Protein AF-A0A9P0EH59-F1 (afdb_monomer_lite)

Secondary structure (DSSP, 8-state):
---TTSTTSTTS----HHHHHHHHHHHHHHHHHHHHHH-SHHHHHHHHHHHHHHHHHHHHHHHHHHHHHHHHHHHHHHHHHHHHHHHHHHHHHHHHHHHHHHHHHHHHHHHHHHHHHHHHHHHHHHHHHHHHHHHHGGGS-------HHHHHHHHHHHHHHHHHHHHHHHHHHHHHHHHHHHHHHHHHHHHHHHHHHHHHHHHHHHHHHHHHHHHHHHHHHHHHHHHHHHHHHHHHHHHHHHHHHHHHHHHHHHHTTSS-SSS-SSSSS-SS-HHHHHHHHHHHHHHHHHHHHHHHHHHHHHHHT-

Organism: Nezara viridula (NCBI:txid85310)

InterPro domains:
  IPR021563 Rab interacting lysosomal protein, dimerization domain [PF11461] (273-302)
  IPR034743 RH1 domain [PF09744] (19-83)
  IPR051241 DZIP and RILPL [PTHR21502] (13-301)

Foldseek 3Di:
DPPPPPPPPPPPPPCDPVNVVVVVVVVVVVVVVVCVVPNCVVCPVVVVVVVVVNVVVVVVNVVVVVVVVVVVVVVVVVVVVVVVVVVVVVVVVVVVVVVVVVVVVVVVVVVVVVVVVVVVVVVVVVVVVVVVVVVVPVVDDDDDDPDPVVVVVVVVVVVVVVVVVVVVVVVVVVVVVVVVVVVVVVVVVVVVVVVVVVVVVVVVVVVVVVVVVVVVVVVVVVVVVVVVVVVVVVVVVVVVVVVVVVVVVVVVVVVVPPDDDDDPPPPPPPPDDPVRVVVVVVVVVVVVVVVVVVVVVVVVVVVVVD

Sequence (306 aa):
MPSDRYNIMDDYEGISLVDVYDIVTDFAKELRAIMEIYGAEPLNNIMSKVITILEHLEAQSVKIGKLNSQLQEKESIILKLEKDKVDKAADRQRFDKELEQIEEHWREESREMVAMMNRLQEENRKLVKSLADKQDSSVIQNSQPISSEVDVSALQRSRASIDKLRDELKLKDREINSKLAEIESLADQVDRLTNLNKELRRKQRLNQAQIRSFIDQKAQLQTQQYELNRLRQCLSIAEKQNKDIAEQTKLATTDCNSILDVTIEDSQKPKFTSDELKEILAERNELTARISELENELQKYKLMNQ

Structure (mmCIF, N/CA/C/O backbone):
data_AF-A0A9P0EH59-F1
#
_entry.id   AF-A0A9P0EH59-F1
#
loop_
_atom_site.group_PDB
_atom_site.id
_atom_site.type_symbol
_atom_site.label_atom_id
_atom_site.label_alt_id
_atom_site.label_comp_id
_atom_site.label_asym_id
_atom_site.label_entity_id
_atom_site.label_seq_id
_atom_site.pdbx_PDB_ins_code
_atom_site.Cartn_x
_atom_site.Cartn_y
_atom_site.Cartn_z
_atom_site.occupancy
_atom_site.B_iso_or_equiv
_atom_site.auth_seq_id
_atom_site.auth_comp_id
_atom_site.auth_asym_id
_atom_site.auth_atom_id
_atom_site.pdbx_PDB_model_num
ATOM 1 N N . MET A 1 1 ? -9.746 31.943 -15.714 1.00 44.34 1 MET A N 1
ATOM 2 C CA . MET A 1 1 ? -9.137 32.529 -16.928 1.00 44.34 1 MET A CA 1
ATOM 3 C C . MET A 1 1 ? -7.729 32.982 -16.573 1.00 44.34 1 MET A C 1
ATOM 5 O O . MET A 1 1 ? -7.632 33.723 -15.601 1.00 44.34 1 MET A O 1
ATOM 9 N N . PRO A 1 2 ? -6.658 32.533 -17.254 1.00 47.06 2 PRO A N 1
ATOM 10 C CA . PRO A 1 2 ? -6.617 31.944 -18.594 1.00 47.06 2 PRO A CA 1
ATOM 11 C C . PRO A 1 2 ? -6.115 30.484 -18.574 1.00 47.06 2 PRO A C 1
ATOM 13 O O . PRO A 1 2 ? -4.940 30.240 -18.315 1.00 47.06 2 PRO A O 1
ATOM 16 N N . SER A 1 3 ? -6.996 29.526 -18.870 1.00 44.34 3 SER A N 1
ATOM 17 C CA . SER A 1 3 ? -6.632 28.102 -19.007 1.00 44.34 3 SER A CA 1
ATOM 18 C C . SER A 1 3 ? -6.419 27.677 -20.467 1.00 44.34 3 SER A C 1
ATOM 20 O O . SER A 1 3 ? -5.985 26.563 -20.720 1.00 44.34 3 SER A O 1
ATOM 22 N N . ASP A 1 4 ? -6.625 28.579 -21.429 1.00 44.69 4 ASP A N 1
ATOM 23 C CA . ASP A 1 4 ? -6.656 28.234 -22.859 1.00 44.69 4 ASP A CA 1
ATOM 24 C C . ASP A 1 4 ? -5.295 28.299 -23.567 1.00 44.69 4 ASP A C 1
ATOM 26 O O . ASP A 1 4 ? -5.226 28.256 -24.791 1.00 44.69 4 ASP A O 1
ATOM 30 N N . ARG A 1 5 ? -4.183 28.406 -22.827 1.00 45.47 5 ARG A N 1
ATOM 31 C CA . ARG A 1 5 ? -2.839 28.444 -23.438 1.00 45.47 5 ARG A CA 1
ATOM 32 C C . ARG A 1 5 ? -2.136 27.092 -23.559 1.00 45.47 5 ARG A C 1
ATOM 34 O O . ARG A 1 5 ? -1.048 27.058 -24.121 1.00 45.47 5 ARG A O 1
ATOM 41 N N . TYR A 1 6 ? -2.747 26.007 -23.085 1.00 46.78 6 TYR A N 1
ATOM 42 C CA . TYR A 1 6 ? -2.170 24.659 -23.171 1.00 46.78 6 TYR A CA 1
ATOM 43 C C . TYR A 1 6 ? -2.783 23.770 -24.263 1.00 46.78 6 TYR A C 1
ATOM 45 O O . TYR A 1 6 ? -2.242 22.707 -24.525 1.00 46.78 6 TYR A O 1
ATOM 53 N N . ASN A 1 7 ? -3.830 24.223 -24.963 1.00 41.78 7 ASN A N 1
ATOM 54 C CA . ASN A 1 7 ? -4.570 23.396 -25.929 1.00 41.78 7 ASN A CA 1
ATOM 55 C C . ASN A 1 7 ? -4.162 23.579 -27.405 1.00 41.78 7 ASN A C 1
ATOM 57 O O . ASN A 1 7 ? -4.857 23.101 -28.289 1.00 41.78 7 ASN A O 1
ATOM 61 N N . ILE A 1 8 ? -3.065 24.286 -27.701 1.00 45.69 8 ILE A N 1
ATOM 62 C CA . ILE A 1 8 ? -2.611 24.510 -29.095 1.00 45.69 8 ILE A CA 1
ATOM 63 C C . ILE A 1 8 ? -1.571 23.457 -29.538 1.00 45.69 8 ILE A C 1
ATOM 65 O O . ILE A 1 8 ? -1.152 23.443 -30.690 1.00 45.69 8 ILE A O 1
ATOM 69 N N . MET A 1 9 ? -1.145 22.559 -28.644 1.00 46.56 9 MET A N 1
ATOM 70 C CA . MET A 1 9 ? -0.113 21.555 -28.946 1.00 46.56 9 MET A CA 1
ATOM 71 C C . MET A 1 9 ? -0.663 20.135 -29.168 1.00 46.56 9 MET A C 1
ATOM 73 O O . MET A 1 9 ? 0.111 19.279 -29.581 1.00 46.56 9 MET A O 1
ATOM 77 N N . ASP A 1 10 ? -1.960 19.892 -28.945 1.00 45.03 10 ASP A N 1
ATOM 78 C CA . ASP A 1 10 ? -2.566 18.550 -29.067 1.00 45.03 10 ASP A CA 1
ATOM 79 C C . ASP A 1 10 ? -2.929 18.153 -30.512 1.00 45.03 10 ASP A C 1
ATOM 81 O O . ASP A 1 10 ? -3.133 16.974 -30.782 1.00 45.03 10 ASP A O 1
ATOM 85 N N . ASP A 1 11 ? -2.947 19.102 -31.455 1.00 43.41 11 ASP A N 1
ATOM 86 C CA . ASP A 1 11 ? -3.326 18.842 -32.857 1.00 43.41 11 ASP A CA 1
ATOM 87 C C . ASP A 1 11 ? -2.131 18.598 -33.797 1.00 43.41 11 ASP A C 1
ATOM 89 O O . ASP A 1 11 ? -2.314 18.385 -34.997 1.00 43.41 11 ASP A O 1
ATOM 93 N N . TYR A 1 12 ? -0.896 18.602 -33.286 1.00 52.53 12 TYR A N 1
ATOM 94 C CA . TYR A 1 12 ? 0.230 18.057 -34.043 1.00 52.53 12 TYR A CA 1
ATOM 95 C C . TYR A 1 12 ? 0.355 16.579 -33.701 1.00 52.53 12 TYR A C 1
ATOM 97 O O . TYR A 1 12 ? 1.028 16.211 -32.739 1.00 52.53 12 TYR A O 1
ATOM 105 N N . GLU A 1 13 ? -0.283 15.733 -34.512 1.00 55.31 13 GLU A N 1
ATOM 106 C CA . GLU A 1 13 ? 0.107 14.331 -34.661 1.00 55.31 13 GLU A CA 1
ATOM 107 C C . GLU A 1 13 ? 1.633 14.323 -34.814 1.00 55.31 13 GLU A C 1
ATOM 109 O O . GLU A 1 13 ? 2.179 14.858 -35.782 1.00 55.31 13 GLU A O 1
ATOM 114 N N . GLY A 1 14 ? 2.330 13.900 -33.757 1.00 60.28 14 GLY A N 1
ATOM 115 C CA . GLY A 1 14 ? 3.761 14.130 -33.625 1.00 60.28 14 GLY A CA 1
ATOM 116 C C . GLY A 1 14 ? 4.489 13.426 -34.756 1.00 60.28 14 GLY A C 1
ATOM 117 O O . GLY A 1 14 ? 4.623 12.208 -34.711 1.00 60.28 14 GLY A O 1
ATOM 118 N N . ILE A 1 15 ? 4.943 14.192 -35.752 1.00 67.19 15 ILE A N 1
ATOM 119 C CA . ILE A 1 15 ? 5.696 13.673 -36.892 1.00 67.19 15 ILE A CA 1
ATOM 120 C C . ILE A 1 15 ? 6.902 12.926 -36.323 1.00 67.19 15 ILE A C 1
ATOM 122 O O . ILE A 1 15 ? 7.784 13.521 -35.690 1.00 67.19 15 ILE A O 1
ATOM 126 N N . SER A 1 16 ? 6.912 11.609 -36.499 1.00 71.19 16 SER A N 1
ATOM 127 C CA . SER A 1 16 ? 7.993 10.760 -36.030 1.00 71.19 16 SER A CA 1
ATOM 128 C C . SER A 1 16 ? 9.248 11.053 -36.841 1.00 71.19 16 SER A C 1
ATOM 130 O O . SER A 1 16 ? 9.189 11.434 -38.009 1.00 71.19 16 SER A O 1
ATOM 132 N N . LEU A 1 17 ? 10.416 10.810 -36.245 1.00 73.56 17 LEU A N 1
ATOM 133 C CA . LEU A 1 17 ? 11.689 10.855 -36.967 1.00 73.56 17 LEU A CA 1
ATOM 134 C C . LEU A 1 17 ? 11.643 9.964 -38.228 1.00 73.56 17 LEU A C 1
ATOM 136 O O . LEU A 1 17 ? 12.245 10.296 -39.242 1.00 73.56 17 LEU A O 1
ATOM 140 N N . VAL A 1 18 ? 10.880 8.866 -38.170 1.00 78.12 18 VAL A N 1
ATOM 141 C CA . VAL A 1 18 ? 10.628 7.957 -39.298 1.00 78.12 18 VAL A CA 1
ATOM 142 C C . VAL A 1 18 ? 9.857 8.656 -40.420 1.00 78.12 18 VAL A C 1
ATOM 144 O O . VAL A 1 18 ? 10.310 8.630 -41.559 1.00 78.12 18 VAL A O 1
ATOM 147 N N . ASP A 1 19 ? 8.777 9.367 -40.094 1.00 81.75 19 ASP A N 1
ATOM 148 C CA . ASP A 1 19 ? 7.958 10.085 -41.079 1.00 81.75 19 ASP A CA 1
ATOM 149 C C . ASP A 1 19 ? 8.763 11.204 -41.761 1.00 81.75 19 ASP A C 1
ATOM 151 O O . ASP A 1 19 ? 8.656 11.427 -42.967 1.00 81.75 19 ASP A O 1
ATOM 155 N N . VAL A 1 20 ? 9.638 11.879 -41.004 1.00 80.94 20 VAL A N 1
ATOM 156 C CA . VAL A 1 20 ? 10.584 12.861 -41.555 1.00 80.94 20 VAL A CA 1
ATOM 157 C C . VAL A 1 20 ? 11.554 12.196 -42.534 1.00 80.94 20 VAL A C 1
ATOM 159 O O . VAL A 1 20 ? 11.795 12.744 -43.609 1.00 80.94 20 VAL A O 1
ATOM 162 N N . TYR A 1 21 ? 12.109 11.026 -42.204 1.00 83.88 21 TYR A N 1
ATOM 163 C CA . TYR A 1 21 ? 13.027 10.321 -43.103 1.00 83.88 21 TYR A CA 1
ATOM 164 C C . TYR A 1 21 ? 12.344 9.800 -44.370 1.00 83.88 21 TYR A C 1
ATOM 166 O O . TYR A 1 21 ? 12.965 9.830 -45.435 1.00 83.88 21 TYR A O 1
ATOM 174 N N . ASP A 1 22 ? 11.082 9.387 -44.293 1.00 86.38 22 ASP A N 1
ATOM 175 C CA . ASP A 1 22 ? 10.311 8.958 -45.462 1.00 86.38 22 ASP A CA 1
ATOM 176 C C . ASP A 1 22 ? 10.064 10.138 -46.418 1.00 86.38 22 ASP A C 1
ATOM 178 O O . ASP A 1 22 ? 10.375 10.047 -47.610 1.00 86.38 22 ASP A O 1
ATOM 182 N N . ILE A 1 23 ? 9.656 11.298 -45.885 1.00 84.50 23 ILE A N 1
ATOM 183 C CA . ILE A 1 23 ? 9.493 12.539 -46.664 1.00 84.50 23 ILE A CA 1
ATOM 184 C C . ILE A 1 23 ? 10.822 12.970 -47.301 1.00 84.50 23 ILE A C 1
ATOM 186 O O . ILE A 1 23 ? 10.868 13.339 -48.476 1.00 84.50 23 ILE A O 1
ATOM 190 N N . VAL A 1 24 ? 11.928 12.903 -46.553 1.00 85.69 24 VAL A N 1
ATOM 191 C CA . VAL A 1 24 ? 13.269 13.241 -47.062 1.00 85.69 24 VAL A CA 1
ATOM 192 C C . VAL A 1 24 ? 13.718 12.271 -48.151 1.00 85.69 24 VAL A C 1
ATOM 194 O O . VAL A 1 24 ? 14.372 12.683 -49.109 1.00 85.69 24 VAL A O 1
ATOM 197 N N . THR A 1 25 ? 13.357 10.994 -48.038 1.00 87.12 25 THR A N 1
ATOM 198 C CA . THR A 1 25 ? 13.682 9.975 -49.039 1.00 87.12 25 THR A CA 1
ATOM 199 C C . THR A 1 25 ? 12.951 10.239 -50.350 1.00 87.12 25 THR A C 1
ATOM 201 O O . THR A 1 25 ? 13.563 10.145 -51.417 1.00 87.12 25 THR A O 1
ATOM 204 N N . ASP A 1 26 ? 11.674 10.608 -50.289 1.00 88.69 26 ASP A N 1
ATOM 205 C CA . ASP A 1 26 ? 10.897 10.958 -51.478 1.00 88.69 26 ASP A CA 1
ATOM 206 C C . ASP A 1 26 ? 11.374 12.273 -52.105 1.00 88.69 26 ASP A C 1
ATOM 208 O O . ASP A 1 26 ? 11.633 12.323 -53.309 1.00 88.69 26 ASP A O 1
ATOM 212 N N . PHE A 1 27 ? 11.665 13.283 -51.286 1.00 86.69 27 PHE A N 1
ATOM 213 C CA . PHE A 1 27 ? 12.289 14.528 -51.735 1.00 86.69 27 PHE A CA 1
ATOM 214 C C . PHE A 1 27 ? 13.650 14.295 -52.422 1.00 86.69 27 PHE A C 1
ATOM 216 O O . PHE A 1 27 ? 13.941 14.863 -53.478 1.00 86.69 27 PHE A O 1
ATOM 223 N N . ALA A 1 28 ? 14.490 13.411 -51.875 1.00 85.31 28 ALA A N 1
ATOM 224 C CA . ALA A 1 28 ? 15.786 13.076 -52.462 1.00 85.31 28 ALA A CA 1
ATOM 225 C C . ALA A 1 28 ? 15.665 12.350 -53.815 1.00 85.31 28 ALA A C 1
ATOM 227 O O . ALA A 1 28 ? 16.547 12.500 -54.666 1.00 85.31 28 ALA A O 1
ATOM 228 N N . LYS A 1 29 ? 14.591 11.575 -54.045 1.00 87.69 29 LYS A N 1
ATOM 229 C CA . LYS A 1 29 ? 14.321 10.946 -55.352 1.00 87.69 29 LYS A CA 1
ATOM 230 C C . LYS A 1 29 ? 14.015 11.998 -56.418 1.00 87.69 29 LYS A C 1
ATOM 232 O O . LYS A 1 29 ? 14.562 11.905 -57.515 1.00 87.69 29 LYS A O 1
ATOM 237 N N . GLU A 1 30 ? 13.211 13.008 -56.092 1.00 87.00 30 GLU A N 1
ATOM 238 C CA . GLU A 1 30 ? 12.889 14.107 -57.013 1.00 87.00 30 GLU A CA 1
ATOM 239 C C . GLU A 1 30 ? 14.125 14.952 -57.352 1.00 87.00 30 GLU A C 1
ATOM 241 O O . GLU A 1 30 ? 14.382 15.250 -58.519 1.00 87.00 30 GLU A O 1
ATOM 246 N N . LEU A 1 31 ? 14.960 15.264 -56.353 1.00 83.38 31 LEU A N 1
ATOM 247 C CA . LEU A 1 31 ? 16.215 15.987 -56.577 1.00 83.38 31 LEU A CA 1
ATOM 248 C C . LEU A 1 31 ? 17.217 15.200 -57.433 1.00 83.38 31 LEU A C 1
ATOM 250 O O . LEU A 1 31 ? 17.929 15.798 -58.241 1.00 83.38 31 LEU A O 1
ATOM 254 N N . ARG A 1 32 ? 17.258 13.868 -57.304 1.00 84.69 32 ARG A N 1
ATOM 255 C CA . ARG A 1 32 ? 18.106 13.012 -58.147 1.00 84.69 32 ARG A CA 1
ATOM 256 C C . ARG A 1 32 ? 17.707 13.094 -59.621 1.00 84.69 32 ARG A C 1
ATOM 258 O O . ARG A 1 32 ? 18.588 13.222 -60.465 1.00 84.69 32 ARG A O 1
ATOM 265 N N . ALA A 1 33 ? 16.407 13.097 -59.921 1.00 85.88 33 ALA A N 1
ATOM 266 C CA . ALA A 1 33 ? 15.914 13.259 -61.291 1.00 85.88 33 ALA A CA 1
ATOM 267 C C . ALA A 1 33 ? 16.334 14.612 -61.902 1.00 85.88 33 ALA A C 1
ATOM 269 O O . ALA A 1 33 ? 16.666 14.689 -63.081 1.00 85.88 33 ALA A O 1
ATOM 270 N N . ILE A 1 34 ? 16.391 15.678 -61.095 1.00 83.81 34 ILE A N 1
ATOM 271 C CA . ILE A 1 34 ? 16.877 16.997 -61.534 1.00 83.81 34 ILE A CA 1
ATOM 272 C C . ILE A 1 34 ? 18.398 16.981 -61.769 1.00 83.81 34 ILE A C 1
ATOM 274 O O . ILE A 1 34 ? 18.870 17.545 -62.759 1.00 83.81 34 ILE A O 1
ATOM 278 N N . MET A 1 35 ? 19.167 16.313 -60.900 1.00 82.75 35 MET A N 1
ATOM 279 C CA . MET A 1 35 ? 20.621 16.166 -61.057 1.00 82.75 35 MET A CA 1
ATOM 280 C C . MET A 1 35 ? 21.008 15.402 -62.327 1.00 82.75 35 MET A C 1
ATOM 282 O O . MET A 1 35 ? 22.005 15.753 -62.955 1.00 82.75 35 MET A O 1
ATOM 286 N N . GLU A 1 36 ? 20.235 14.386 -62.720 1.00 86.94 36 GLU A N 1
ATOM 287 C CA . GLU A 1 36 ? 20.471 13.633 -63.960 1.00 86.94 36 GLU A CA 1
ATOM 288 C C . GLU A 1 36 ? 20.310 14.502 -65.219 1.00 86.94 36 GLU A C 1
ATOM 290 O O . GLU A 1 36 ? 20.980 14.253 -66.219 1.00 86.94 36 GLU A O 1
ATOM 295 N N . ILE A 1 37 ? 19.473 15.546 -65.168 1.00 86.19 37 ILE A N 1
ATOM 296 C CA . ILE A 1 37 ? 19.194 16.430 -66.313 1.00 86.19 37 ILE A CA 1
ATOM 297 C C . ILE A 1 37 ? 20.160 17.625 -66.367 1.00 86.19 37 ILE A C 1
ATOM 299 O O . ILE A 1 37 ? 20.615 17.997 -67.448 1.00 86.19 37 ILE A O 1
ATOM 303 N N . TYR A 1 38 ? 20.471 18.244 -65.223 1.00 82.25 38 TYR A N 1
ATOM 304 C CA . TYR A 1 38 ? 21.200 19.524 -65.156 1.00 82.25 38 TYR A CA 1
ATOM 305 C C . TYR A 1 38 ? 22.609 19.430 -64.545 1.00 82.25 38 TYR A C 1
ATOM 307 O O . TYR A 1 38 ? 23.313 20.438 -64.469 1.00 82.25 38 TYR A O 1
ATOM 315 N N . GLY A 1 39 ? 23.040 18.238 -64.123 1.00 80.44 39 GLY A N 1
ATOM 316 C CA . GLY A 1 39 ? 24.292 18.035 -63.395 1.00 80.44 39 GLY A CA 1
ATOM 317 C C . GLY A 1 39 ? 24.184 18.376 -61.901 1.00 80.44 39 GLY A C 1
ATOM 318 O O . GLY A 1 39 ? 23.236 19.008 -61.440 1.00 80.44 39 GLY A O 1
ATOM 319 N N . ALA A 1 40 ? 25.167 17.929 -61.114 1.00 77.56 40 ALA A N 1
ATOM 320 C CA . ALA A 1 40 ? 25.143 18.025 -59.647 1.00 77.56 40 ALA A CA 1
ATOM 321 C C . ALA A 1 40 ? 25.530 19.412 -59.092 1.00 77.56 40 ALA A C 1
ATOM 323 O O . ALA A 1 40 ? 25.170 19.769 -57.969 1.00 77.56 40 ALA A O 1
ATOM 324 N N . GLU A 1 41 ? 26.272 20.200 -59.871 1.00 79.88 41 GLU A N 1
ATOM 325 C CA . GLU A 1 41 ? 26.899 21.449 -59.424 1.00 79.88 41 GLU A CA 1
ATOM 326 C C . GLU A 1 41 ? 25.908 22.513 -58.910 1.00 79.88 41 GLU A C 1
ATOM 328 O O . GLU A 1 41 ? 26.125 23.045 -57.817 1.00 79.88 41 GLU A O 1
ATOM 333 N N . PRO A 1 42 ? 24.786 22.796 -59.607 1.00 78.19 42 PRO A N 1
ATOM 334 C CA . PRO A 1 42 ? 23.812 23.794 -59.158 1.00 78.19 42 PRO A CA 1
ATOM 335 C C . PRO A 1 42 ? 23.107 23.408 -57.850 1.00 78.19 42 PRO A C 1
ATOM 337 O O . PRO A 1 42 ? 22.626 24.275 -57.117 1.00 78.19 42 PRO A O 1
ATOM 340 N N . LEU A 1 43 ? 23.038 22.106 -57.553 1.00 80.38 43 LEU A N 1
ATOM 341 C CA . LEU A 1 43 ? 22.247 21.558 -56.456 1.00 80.38 43 LEU A CA 1
ATOM 342 C C . LEU A 1 43 ? 23.050 21.377 -55.158 1.00 80.38 43 LEU A C 1
ATOM 344 O O . LEU A 1 43 ? 22.459 21.371 -54.080 1.00 80.38 43 LEU A O 1
ATOM 348 N N . ASN A 1 44 ? 24.383 21.292 -55.232 1.00 82.31 44 ASN A N 1
ATOM 349 C CA . ASN A 1 44 ? 25.255 21.067 -54.071 1.00 82.31 44 ASN A CA 1
ATOM 350 C C . ASN A 1 44 ? 25.058 22.104 -52.951 1.00 82.31 44 ASN A C 1
ATOM 352 O O . ASN A 1 44 ? 24.967 21.748 -51.775 1.00 82.31 44 ASN A O 1
ATOM 356 N N . ASN A 1 45 ? 24.916 23.385 -53.304 1.00 82.75 45 ASN A N 1
ATOM 357 C CA . ASN A 1 45 ? 24.684 24.455 -52.325 1.00 82.75 45 ASN A CA 1
ATOM 358 C C . ASN A 1 45 ? 23.306 24.355 -51.650 1.00 82.75 45 ASN A C 1
ATOM 360 O O . ASN A 1 45 ? 23.148 24.752 -50.496 1.00 82.75 45 ASN A O 1
ATOM 364 N N . ILE A 1 46 ? 22.301 23.836 -52.360 1.00 84.94 46 ILE A N 1
ATOM 365 C CA . ILE A 1 46 ? 20.961 23.594 -51.812 1.00 84.94 46 ILE A CA 1
ATOM 366 C C . ILE A 1 46 ? 21.000 22.360 -50.911 1.00 84.94 46 ILE A C 1
ATOM 368 O O . ILE A 1 46 ? 20.483 22.406 -49.800 1.00 84.94 46 ILE A O 1
ATOM 372 N N . MET A 1 47 ? 21.678 21.297 -51.341 1.00 82.50 47 MET A N 1
ATOM 373 C CA . MET A 1 47 ? 21.819 20.059 -50.579 1.00 82.50 47 MET A CA 1
ATOM 374 C C . MET A 1 47 ? 22.542 20.288 -49.250 1.00 82.50 47 MET A C 1
ATOM 376 O O . MET A 1 47 ? 22.077 19.809 -48.221 1.00 82.50 47 MET A O 1
ATOM 380 N N . SER A 1 48 ? 23.597 21.110 -49.234 1.00 85.44 48 SER A N 1
ATOM 381 C CA . SER A 1 48 ? 24.257 21.526 -47.989 1.00 85.44 48 SER A CA 1
ATOM 382 C C . SER A 1 48 ? 23.290 22.233 -47.025 1.00 85.44 48 SER A C 1
ATOM 384 O O . SER A 1 48 ? 23.260 21.894 -45.845 1.00 85.44 48 SER A O 1
ATOM 386 N N . LYS A 1 49 ? 22.428 23.137 -47.516 1.00 88.00 49 LYS A N 1
ATOM 387 C CA . LYS A 1 49 ? 21.404 23.798 -46.682 1.00 88.00 49 LYS A CA 1
ATOM 388 C C . LYS A 1 49 ? 20.328 22.830 -46.189 1.00 88.00 49 LYS A C 1
ATOM 390 O O . LYS A 1 49 ? 19.906 22.943 -45.042 1.00 88.00 49 LYS A O 1
ATOM 395 N N . VAL A 1 50 ? 19.892 21.887 -47.027 1.00 87.62 50 VAL A N 1
ATOM 396 C CA . VAL A 1 50 ? 18.926 20.840 -46.648 1.00 87.62 50 VAL A CA 1
ATOM 397 C C . VAL A 1 50 ? 19.499 19.967 -45.534 1.00 87.62 50 VAL A C 1
ATOM 399 O O . VAL A 1 50 ? 18.812 19.742 -44.545 1.00 87.62 50 VAL A O 1
ATOM 402 N N . ILE A 1 51 ? 20.765 19.552 -45.636 1.00 86.06 51 ILE A N 1
ATOM 403 C CA . ILE A 1 51 ? 21.443 18.779 -44.585 1.00 86.06 51 ILE A CA 1
ATOM 404 C C . ILE A 1 51 ? 21.462 19.566 -43.271 1.00 86.06 51 ILE A C 1
ATOM 406 O O . ILE A 1 51 ? 21.027 19.042 -42.252 1.00 86.06 51 ILE A O 1
ATOM 410 N N . THR A 1 52 ? 21.852 20.845 -43.289 1.00 90.00 52 THR A N 1
ATOM 411 C CA . THR A 1 52 ? 21.860 21.675 -42.071 1.00 90.00 52 THR A CA 1
ATOM 412 C C . THR A 1 52 ? 20.467 21.834 -41.450 1.00 90.00 52 THR A C 1
ATOM 414 O O . THR A 1 52 ? 20.338 21.859 -40.224 1.00 90.00 52 THR A O 1
ATOM 417 N N . ILE A 1 53 ? 19.413 21.935 -42.267 1.00 89.12 53 ILE A N 1
ATOM 418 C CA . ILE A 1 53 ? 18.022 21.975 -41.786 1.00 89.12 53 ILE A CA 1
ATOM 419 C C . ILE A 1 53 ? 17.636 20.636 -41.144 1.00 89.12 53 ILE A C 1
ATOM 421 O O . ILE A 1 53 ? 17.019 20.638 -40.080 1.00 89.12 53 ILE A O 1
ATOM 425 N N . LEU A 1 54 ? 18.030 19.507 -41.739 1.00 86.62 54 LEU A N 1
ATOM 426 C CA . LEU A 1 54 ? 17.763 18.171 -41.198 1.00 86.62 54 LEU A CA 1
ATOM 427 C C . LEU A 1 54 ? 18.518 17.906 -39.894 1.00 86.62 54 LEU A C 1
ATOM 429 O O . LEU A 1 54 ? 17.922 17.389 -38.956 1.00 86.62 54 LEU A O 1
ATOM 433 N N . GLU A 1 55 ? 19.773 18.338 -39.783 1.00 89.44 55 GLU A N 1
ATOM 434 C CA . GLU A 1 55 ? 20.545 18.272 -38.535 1.00 89.44 55 GLU A CA 1
ATOM 435 C C . GLU A 1 55 ? 19.872 19.083 -37.414 1.00 89.44 55 GLU A C 1
ATOM 437 O O . GLU A 1 55 ? 19.763 18.622 -36.276 1.00 89.44 55 GLU A O 1
ATOM 442 N N . HIS A 1 56 ? 19.366 20.284 -37.727 1.00 89.31 56 HIS A N 1
ATOM 443 C CA . HIS A 1 56 ? 18.612 21.085 -36.760 1.00 89.31 56 HIS A CA 1
ATOM 444 C C . HIS A 1 56 ? 17.293 20.414 -36.371 1.00 89.31 56 HIS A C 1
ATOM 446 O O . HIS A 1 56 ? 16.929 20.433 -35.193 1.00 89.31 56 HIS A O 1
ATOM 452 N N . LEU A 1 57 ? 16.586 19.819 -37.333 1.00 86.06 57 LEU A N 1
ATOM 453 C CA . LEU A 1 57 ? 15.327 19.119 -37.094 1.00 86.06 57 LEU A CA 1
ATOM 454 C C . LEU A 1 57 ? 15.532 17.864 -36.234 1.00 86.06 57 LEU A C 1
ATOM 456 O O . LEU A 1 57 ? 14.769 17.645 -35.295 1.00 86.06 57 LEU A O 1
ATOM 460 N N . GLU A 1 58 ? 16.590 17.091 -36.480 1.00 84.81 58 GLU A N 1
ATOM 461 C CA . GLU A 1 58 ? 16.977 15.945 -35.654 1.00 84.81 58 GLU A CA 1
ATOM 462 C C . GLU A 1 58 ? 17.310 16.392 -34.225 1.00 84.81 58 GLU A C 1
ATOM 464 O O . GLU A 1 58 ? 16.754 15.861 -33.261 1.00 84.81 58 GLU A O 1
ATOM 469 N N . ALA A 1 59 ? 18.136 17.432 -34.068 1.00 87.94 59 ALA A N 1
ATOM 470 C CA . ALA A 1 59 ? 18.471 17.978 -32.756 1.00 87.94 59 ALA A CA 1
ATOM 471 C C . ALA A 1 59 ? 17.225 18.473 -31.993 1.00 87.94 59 ALA A C 1
ATOM 473 O O . ALA A 1 59 ? 17.108 18.261 -30.780 1.00 87.94 59 ALA A O 1
ATOM 474 N N . GLN A 1 60 ? 16.275 19.108 -32.689 1.00 86.50 60 GLN A N 1
ATOM 475 C CA . GLN A 1 60 ? 14.996 19.518 -32.105 1.00 86.50 60 GLN A CA 1
ATOM 476 C C . GLN A 1 60 ? 14.125 18.316 -31.728 1.00 86.50 60 GLN A C 1
ATOM 478 O O . GLN A 1 60 ? 13.592 18.293 -30.621 1.00 86.50 60 GLN A O 1
ATOM 483 N N . SER A 1 61 ? 14.029 17.302 -32.586 1.00 83.44 61 SER A N 1
ATOM 484 C CA . SER A 1 61 ? 13.250 16.085 -32.334 1.00 83.44 61 SER A CA 1
ATOM 485 C C . SER A 1 61 ? 13.776 15.316 -31.117 1.00 83.44 61 SER A C 1
ATOM 487 O O . SER A 1 61 ? 13.016 14.998 -30.200 1.00 83.44 61 SER A O 1
ATOM 489 N N . VAL A 1 62 ? 15.099 15.135 -31.010 1.00 84.50 62 VAL A N 1
ATOM 490 C CA . VAL A 1 62 ? 15.742 14.530 -29.830 1.00 84.50 62 VAL A CA 1
ATOM 491 C C . VAL A 1 62 ? 15.448 15.341 -28.565 1.00 84.50 62 VAL A C 1
ATOM 493 O O . VAL A 1 62 ? 15.146 14.779 -27.507 1.00 84.50 62 VAL A O 1
ATOM 496 N N . LYS A 1 63 ? 15.501 16.676 -28.654 1.00 89.31 63 LYS A N 1
ATOM 497 C CA . LYS A 1 63 ? 15.176 17.560 -27.529 1.00 89.31 63 LYS A CA 1
ATOM 498 C C . LYS A 1 63 ? 13.710 17.429 -27.107 1.00 89.31 63 LYS A C 1
ATOM 500 O O . LYS A 1 63 ? 13.450 17.356 -25.907 1.00 89.31 63 LYS A O 1
ATOM 505 N N . ILE A 1 64 ? 12.777 17.373 -28.055 1.00 86.38 64 ILE A N 1
ATOM 506 C CA . ILE A 1 64 ? 11.344 17.176 -27.795 1.00 86.38 64 ILE A CA 1
ATOM 507 C C . ILE A 1 64 ? 11.109 15.810 -27.147 1.00 86.38 64 ILE A C 1
ATOM 509 O O . ILE A 1 64 ? 10.465 15.745 -26.105 1.00 86.38 64 ILE A O 1
ATOM 513 N N . GLY A 1 65 ? 11.708 14.735 -27.667 1.00 83.31 65 GLY A N 1
ATOM 514 C CA . GLY A 1 65 ? 11.605 13.398 -27.072 1.00 83.31 65 GLY A CA 1
ATOM 515 C C . GLY A 1 65 ? 12.114 13.349 -25.626 1.00 83.31 65 GLY A C 1
ATOM 516 O O . GLY A 1 65 ? 11.476 12.757 -24.750 1.00 83.31 65 GLY A O 1
ATOM 517 N N . LYS A 1 66 ? 13.223 14.044 -25.337 1.00 88.75 66 LYS A N 1
ATOM 518 C CA . LYS A 1 66 ? 13.740 14.187 -23.968 1.00 88.75 66 LYS A CA 1
ATOM 519 C C . LYS A 1 66 ? 12.783 14.971 -23.068 1.00 88.75 66 LYS A C 1
ATOM 521 O O . LYS A 1 66 ? 12.553 14.550 -21.937 1.00 88.75 66 LYS A O 1
ATOM 526 N N . LEU A 1 67 ? 12.239 16.091 -23.547 1.00 91.06 67 LEU A N 1
ATOM 527 C CA . LEU A 1 67 ? 11.273 16.896 -22.793 1.00 91.06 67 LEU A CA 1
ATOM 528 C C . LEU A 1 67 ? 9.982 16.118 -22.522 1.00 91.06 67 LEU A C 1
ATOM 530 O O . LEU A 1 67 ? 9.510 16.136 -21.392 1.00 91.06 67 LEU A O 1
ATOM 534 N N . ASN A 1 68 ? 9.473 15.367 -23.499 1.00 87.06 68 ASN A N 1
ATOM 535 C CA . ASN A 1 68 ? 8.302 14.506 -23.333 1.00 87.06 68 ASN A CA 1
ATOM 536 C C . ASN A 1 68 ? 8.559 13.394 -22.313 1.00 87.06 68 ASN A C 1
ATOM 538 O O . ASN A 1 68 ? 7.728 13.161 -21.443 1.00 87.06 68 ASN A O 1
ATOM 542 N N . SER A 1 69 ? 9.738 12.765 -22.349 1.00 88.94 69 SER A N 1
ATOM 543 C CA . SER A 1 69 ? 10.120 11.761 -21.345 1.00 88.94 69 SER A CA 1
ATOM 544 C C . SER A 1 69 ? 10.173 12.361 -19.934 1.00 88.94 69 SER A C 1
ATOM 546 O O . SER A 1 69 ? 9.689 11.761 -18.978 1.00 88.94 69 SER A O 1
ATOM 548 N N . GLN A 1 70 ? 10.727 13.571 -19.797 1.00 94.56 70 GLN A N 1
ATOM 549 C CA . GLN A 1 70 ? 10.747 14.296 -18.523 1.00 94.56 70 GLN A CA 1
ATOM 550 C C . GLN A 1 70 ? 9.341 14.688 -18.065 1.00 94.56 70 GLN A C 1
ATOM 552 O O . GLN A 1 70 ? 9.045 14.612 -16.876 1.00 94.56 70 GLN A O 1
ATOM 557 N N . LEU A 1 71 ? 8.476 15.102 -18.988 1.00 93.25 71 LEU A N 1
ATOM 558 C CA . LEU A 1 71 ? 7.094 15.463 -18.699 1.00 93.25 71 LEU A CA 1
ATOM 559 C C . LEU A 1 71 ? 6.310 14.242 -18.198 1.00 93.25 71 LEU A C 1
ATOM 561 O O . LEU A 1 71 ? 5.734 14.315 -17.117 1.00 93.25 71 LEU A O 1
ATOM 565 N N . GLN A 1 72 ? 6.422 13.096 -18.874 1.00 92.44 72 GLN A N 1
ATOM 566 C CA . GLN A 1 72 ? 5.831 11.826 -18.430 1.00 92.44 72 GLN A CA 1
ATOM 567 C C . GLN A 1 72 ? 6.345 11.382 -17.051 1.00 92.44 72 GLN A C 1
ATOM 569 O O . GLN A 1 72 ? 5.573 10.916 -16.211 1.00 92.44 72 GLN A O 1
ATOM 574 N N . GLU A 1 73 ? 7.642 11.549 -16.772 1.00 94.44 73 GLU A N 1
ATOM 575 C CA . GLU A 1 73 ? 8.202 11.266 -15.445 1.00 94.44 73 GLU A CA 1
ATOM 576 C C . GLU A 1 73 ? 7.569 12.170 -14.374 1.00 94.44 73 GLU A C 1
ATOM 578 O O . GLU A 1 73 ? 7.170 11.695 -13.307 1.00 94.44 73 GLU A O 1
ATOM 583 N N . LYS A 1 74 ? 7.433 13.472 -14.656 1.00 92.94 74 LYS A N 1
ATOM 584 C CA . LYS A 1 74 ? 6.802 14.428 -13.735 1.00 92.94 74 LYS A CA 1
ATOM 585 C C . LYS A 1 74 ? 5.329 14.111 -13.511 1.00 92.94 74 LYS A C 1
ATOM 587 O O . LYS A 1 74 ? 4.905 14.119 -12.359 1.00 92.94 74 LYS A O 1
ATOM 592 N N . GLU A 1 75 ? 4.581 13.779 -14.555 1.00 94.19 75 GLU A N 1
ATOM 593 C CA . GLU A 1 75 ? 3.184 13.346 -14.451 1.00 94.19 75 GLU A CA 1
ATOM 594 C C . GLU A 1 75 ? 3.052 12.081 -13.598 1.00 94.19 75 GLU A C 1
ATOM 596 O O . GLU A 1 75 ? 2.232 12.035 -12.682 1.00 94.19 75 GLU A O 1
ATOM 601 N N . SER A 1 76 ? 3.921 11.086 -13.804 1.00 93.56 76 SER A N 1
ATOM 602 C CA . SER A 1 76 ? 3.942 9.878 -12.972 1.00 93.56 76 SER A CA 1
ATOM 603 C C . SER A 1 76 ? 4.231 10.189 -11.499 1.00 93.56 76 SER A C 1
ATOM 605 O O . SER A 1 76 ? 3.636 9.564 -10.615 1.00 93.56 76 SER A O 1
ATOM 607 N N . ILE A 1 77 ? 5.128 11.139 -11.216 1.00 97.06 77 ILE A N 1
ATOM 608 C CA . ILE A 1 77 ? 5.423 11.585 -9.849 1.00 97.06 77 ILE A CA 1
ATOM 609 C C . ILE A 1 77 ? 4.220 12.319 -9.250 1.00 97.06 77 ILE A C 1
ATOM 611 O O . ILE A 1 77 ? 3.878 12.057 -8.098 1.00 97.06 77 ILE A O 1
ATOM 615 N N . ILE A 1 78 ? 3.569 13.204 -10.010 1.00 94.06 78 ILE A N 1
ATOM 616 C CA . ILE A 1 78 ? 2.372 13.932 -9.570 1.00 94.06 78 ILE A CA 1
ATOM 617 C C . ILE A 1 78 ? 1.269 12.941 -9.200 1.00 94.06 78 ILE A C 1
ATOM 619 O O . ILE A 1 78 ? 0.794 12.980 -8.069 1.00 94.06 78 ILE A O 1
ATOM 623 N N . LEU A 1 79 ? 0.953 11.986 -10.079 1.00 94.50 79 LEU A N 1
ATOM 624 C CA . LEU A 1 79 ? -0.056 10.955 -9.818 1.00 94.50 79 LEU A CA 1
ATOM 625 C C . LEU A 1 79 ? 0.251 10.151 -8.548 1.00 94.50 79 LEU A C 1
ATOM 627 O O . LEU A 1 79 ? -0.639 9.870 -7.742 1.00 94.50 79 LEU A O 1
ATOM 631 N N . LYS A 1 80 ? 1.525 9.803 -8.329 1.00 94.44 80 LYS A N 1
ATOM 632 C CA . LYS A 1 80 ? 1.950 9.112 -7.107 1.00 94.44 80 LYS A CA 1
ATOM 633 C C . LYS A 1 80 ? 1.763 9.983 -5.862 1.00 94.44 80 LYS A C 1
ATOM 635 O O . LYS A 1 80 ? 1.256 9.496 -4.857 1.00 94.44 80 LYS A O 1
ATOM 640 N N . LEU A 1 81 ? 2.153 11.256 -5.918 1.00 93.81 81 LEU A N 1
ATOM 641 C CA . LEU A 1 81 ? 2.016 12.186 -4.794 1.00 93.81 81 LEU A CA 1
ATOM 642 C C . LEU A 1 81 ? 0.552 12.503 -4.475 1.00 93.81 81 LEU A C 1
ATOM 644 O O . LEU A 1 81 ? 0.199 12.627 -3.303 1.00 93.81 81 LEU A O 1
ATOM 648 N N . GLU A 1 82 ? -0.301 12.620 -5.489 1.00 92.69 82 GLU A N 1
ATOM 649 C CA . GLU A 1 82 ? -1.741 12.810 -5.317 1.00 92.69 82 GLU A CA 1
ATOM 650 C C . GLU A 1 82 ? -2.378 11.603 -4.636 1.00 92.69 82 GLU A C 1
ATOM 652 O O . GLU A 1 82 ? -3.118 11.772 -3.665 1.00 92.69 82 GLU A O 1
ATOM 657 N N . LYS A 1 83 ? -2.018 10.388 -5.064 1.00 92.62 83 LYS A N 1
ATOM 658 C CA . LYS A 1 83 ? -2.440 9.158 -4.393 1.00 92.62 83 LYS A CA 1
ATOM 659 C C . LYS A 1 83 ? -1.963 9.114 -2.939 1.00 92.62 83 LYS A C 1
ATOM 661 O O . LYS A 1 83 ? -2.784 8.953 -2.042 1.00 92.62 83 LYS A O 1
ATOM 666 N N . ASP A 1 84 ? -0.673 9.342 -2.693 1.00 92.69 84 ASP A N 1
ATOM 667 C CA . ASP A 1 84 ? -0.107 9.350 -1.337 1.00 92.69 84 ASP A CA 1
ATOM 668 C C . ASP A 1 84 ? -0.781 10.409 -0.442 1.00 92.69 84 ASP A C 1
ATOM 670 O O . ASP A 1 84 ? -0.938 10.207 0.763 1.00 92.69 84 ASP A O 1
ATOM 674 N N . LYS A 1 85 ? -1.183 11.556 -1.007 1.00 94.31 85 LYS A N 1
ATOM 675 C CA . LYS A 1 85 ? -1.920 12.607 -0.291 1.00 94.31 85 LYS A CA 1
ATOM 676 C C . LYS A 1 85 ? -3.318 12.137 0.111 1.00 94.31 85 LYS A C 1
ATOM 678 O O . LYS A 1 85 ? -3.723 12.396 1.244 1.00 94.31 85 LYS A O 1
ATOM 683 N N . VAL A 1 86 ? -4.041 11.478 -0.795 1.00 92.69 86 VAL A N 1
ATOM 684 C CA . VAL A 1 86 ? -5.375 10.921 -0.521 1.00 92.69 86 VAL A CA 1
ATOM 685 C C . VAL A 1 86 ? -5.290 9.815 0.528 1.00 92.69 86 VAL A C 1
ATOM 687 O O . VAL A 1 86 ? -6.033 9.863 1.507 1.00 92.69 86 VAL A O 1
ATOM 690 N N . ASP A 1 87 ? -4.342 8.890 0.387 1.00 90.00 87 ASP A N 1
ATOM 691 C CA . ASP A 1 87 ? -4.145 7.781 1.326 1.00 90.00 87 ASP A CA 1
ATOM 692 C C . ASP A 1 87 ? -3.825 8.311 2.737 1.00 90.00 87 ASP A C 1
ATOM 694 O O . ASP A 1 87 ? -4.494 7.960 3.708 1.00 90.00 87 ASP A O 1
ATOM 698 N N . LYS A 1 88 ? -2.901 9.278 2.854 1.00 93.81 88 LYS A N 1
ATOM 699 C CA . LYS A 1 88 ? -2.591 9.929 4.142 1.00 93.81 88 LYS A CA 1
ATOM 700 C C . LYS A 1 88 ? -3.782 10.670 4.747 1.00 93.81 88 LYS A C 1
ATOM 702 O O . LYS A 1 88 ? -3.894 10.736 5.970 1.00 93.81 88 LYS A O 1
ATOM 707 N N . ALA A 1 89 ? -4.639 11.279 3.929 1.00 90.12 89 ALA A N 1
ATOM 708 C CA . ALA A 1 89 ? -5.843 11.945 4.419 1.00 90.12 89 ALA A CA 1
ATOM 709 C C . ALA A 1 89 ? -6.872 10.929 4.939 1.00 90.12 89 ALA A C 1
ATOM 711 O O . ALA A 1 89 ? -7.466 11.152 5.993 1.00 90.12 89 ALA A O 1
ATOM 712 N N . ALA A 1 90 ? -7.032 9.799 4.245 1.00 93.31 90 ALA A N 1
ATOM 713 C CA . ALA A 1 90 ? -7.897 8.708 4.678 1.00 93.31 90 ALA A CA 1
ATOM 714 C C . ALA A 1 90 ? -7.405 8.075 5.989 1.00 93.31 90 ALA A C 1
ATOM 716 O O . ALA A 1 90 ? -8.213 7.821 6.881 1.00 93.31 90 ALA A O 1
ATOM 717 N N . ASP A 1 91 ? -6.093 7.878 6.140 1.00 89.88 91 ASP A N 1
ATOM 718 C CA . ASP A 1 91 ? -5.496 7.365 7.376 1.00 89.88 91 ASP A CA 1
ATOM 719 C C . ASP A 1 91 ? -5.716 8.323 8.550 1.00 89.88 91 ASP A C 1
ATOM 721 O O . ASP A 1 91 ? -6.161 7.896 9.611 1.00 89.88 91 ASP A O 1
ATOM 725 N N . ARG A 1 92 ? -5.494 9.632 8.355 1.00 88.62 92 ARG A N 1
ATOM 726 C CA . ARG A 1 92 ? -5.806 10.648 9.379 1.00 88.62 92 ARG A CA 1
ATOM 727 C C . ARG A 1 92 ? -7.268 10.588 9.804 1.00 88.62 92 ARG A C 1
ATOM 729 O O . ARG A 1 92 ? -7.547 10.521 10.991 1.00 88.62 92 ARG A O 1
ATOM 736 N N . GLN A 1 93 ? -8.188 10.512 8.844 1.00 94.12 93 GLN A N 1
ATOM 737 C CA . GLN A 1 93 ? -9.614 10.406 9.146 1.00 94.12 93 GLN A CA 1
ATOM 738 C C . GLN A 1 93 ? -9.960 9.122 9.921 1.00 94.12 93 GLN A C 1
ATOM 740 O O . GLN A 1 93 ? -10.885 9.125 10.731 1.00 94.12 93 GLN A O 1
ATOM 745 N N . ARG A 1 94 ? -9.259 8.009 9.666 1.00 93.06 94 ARG A N 1
ATOM 746 C CA . ARG A 1 94 ? -9.427 6.768 10.438 1.00 93.06 94 ARG A CA 1
ATOM 747 C C . ARG A 1 94 ? -8.936 6.943 11.871 1.00 93.06 94 ARG A C 1
ATOM 749 O O . ARG A 1 94 ? -9.689 6.621 12.782 1.00 93.06 94 ARG A O 1
ATOM 756 N N . PHE A 1 95 ? -7.741 7.503 12.060 1.00 90.06 95 PHE A N 1
ATOM 757 C CA . PHE A 1 95 ? -7.197 7.767 13.392 1.00 90.06 95 PHE A CA 1
ATOM 758 C C . PHE A 1 95 ? -8.069 8.732 14.198 1.00 90.06 95 PHE A C 1
ATOM 760 O O . PHE A 1 95 ? -8.318 8.468 15.368 1.00 90.06 95 PHE A O 1
ATOM 767 N N . ASP A 1 96 ? -8.595 9.790 13.577 1.00 90.81 96 ASP A N 1
ATOM 768 C CA . ASP A 1 96 ? -9.492 10.738 14.250 1.00 90.81 96 ASP A CA 1
ATOM 769 C C . ASP A 1 96 ? -10.779 10.044 14.736 1.00 90.81 96 ASP A C 1
ATOM 771 O O . ASP A 1 96 ? -11.220 10.267 15.860 1.00 90.81 96 ASP A O 1
ATOM 775 N N . LYS A 1 97 ? -11.351 9.136 13.929 1.00 93.81 97 LYS A N 1
ATOM 776 C CA . LYS A 1 97 ? -12.529 8.339 14.322 1.00 93.81 97 LYS A CA 1
ATOM 777 C C . LYS A 1 97 ? -12.226 7.340 15.436 1.00 93.81 97 LYS A C 1
ATOM 779 O O . LYS A 1 97 ? -13.064 7.136 16.308 1.00 93.81 97 LYS A O 1
ATOM 784 N N . GLU A 1 98 ? -11.071 6.680 15.385 1.00 92.50 98 GLU A N 1
ATOM 785 C CA . GLU A 1 98 ? -10.634 5.766 16.447 1.00 92.50 98 GLU A CA 1
ATOM 786 C C . GLU A 1 98 ? -10.414 6.528 17.759 1.00 92.50 98 GLU A C 1
ATOM 788 O O . GLU A 1 98 ? -10.834 6.062 18.816 1.00 92.50 98 GLU A O 1
ATOM 793 N N . LEU A 1 99 ? -9.833 7.728 17.690 1.00 92.44 99 LEU A N 1
ATOM 794 C CA . LEU A 1 99 ? -9.642 8.593 18.848 1.00 92.44 99 LEU A CA 1
ATOM 795 C C . LEU A 1 99 ? -10.983 9.030 19.451 1.00 92.44 99 LEU A C 1
ATOM 797 O O . LEU A 1 99 ? -11.175 8.887 20.655 1.00 92.44 99 LEU A O 1
ATOM 801 N N . GLU A 1 100 ? -11.933 9.476 18.624 1.00 93.31 100 GLU A N 1
ATOM 802 C CA . GLU A 1 100 ? -13.279 9.858 19.071 1.00 93.31 100 GLU A CA 1
ATOM 803 C C . GLU A 1 100 ? -14.013 8.687 19.751 1.00 93.31 100 GLU A C 1
ATOM 805 O O . GLU A 1 100 ? -14.661 8.869 20.783 1.00 93.31 100 GLU A O 1
ATOM 810 N N . GLN A 1 101 ? -13.866 7.464 19.229 1.00 95.38 101 GLN A N 1
ATOM 811 C CA . GLN A 1 101 ? -14.428 6.259 19.851 1.00 95.38 101 GLN A CA 1
ATOM 812 C C . GLN A 1 101 ? -13.800 5.961 21.215 1.00 95.38 101 GLN A C 1
ATOM 814 O O . GLN A 1 101 ? -14.521 5.625 22.154 1.00 95.38 101 GLN A O 1
ATOM 819 N N . ILE A 1 102 ? -12.476 6.098 21.343 1.00 95.88 102 ILE A N 1
ATOM 820 C CA . ILE A 1 102 ? -11.774 5.921 22.621 1.00 95.88 102 ILE A CA 1
ATOM 821 C C . ILE A 1 102 ? -12.228 6.984 23.629 1.00 95.88 102 ILE A C 1
ATOM 823 O O . ILE A 1 102 ? -12.483 6.661 24.789 1.00 95.88 102 ILE A O 1
ATOM 827 N N . GLU A 1 103 ? -12.371 8.239 23.203 1.00 96.12 103 GLU A N 1
ATOM 828 C CA . GLU A 1 103 ? -12.852 9.324 24.062 1.00 96.12 103 GLU A CA 1
ATOM 829 C C . GLU A 1 103 ? -14.305 9.123 24.506 1.00 96.12 103 GLU A C 1
ATOM 831 O O . GLU A 1 103 ? -14.636 9.405 25.660 1.00 96.12 103 GLU A O 1
ATOM 836 N N . GLU A 1 104 ? -15.190 8.642 23.627 1.00 96.19 104 GLU A N 1
ATOM 837 C CA . GLU A 1 104 ? -16.568 8.316 24.007 1.00 96.19 104 GLU A CA 1
ATOM 838 C C . GLU A 1 104 ? -16.610 7.130 24.972 1.00 96.19 104 GLU A C 1
ATOM 840 O O . GLU A 1 104 ? -17.290 7.216 25.990 1.00 96.19 104 GLU A O 1
ATOM 845 N N . HIS A 1 105 ? -15.826 6.078 24.719 1.00 96.94 105 HIS A N 1
ATOM 846 C CA . HIS A 1 105 ? -15.714 4.936 25.627 1.00 96.94 105 HIS A CA 1
ATOM 847 C C . HIS A 1 105 ? -15.230 5.369 27.012 1.00 96.94 105 HIS A C 1
ATOM 849 O O . HIS A 1 105 ? -15.840 5.026 28.021 1.00 96.94 105 HIS A O 1
ATOM 855 N N . TRP A 1 106 ? -14.179 6.189 27.076 1.00 98.31 106 TRP A N 1
ATOM 856 C CA . TRP A 1 106 ? -13.664 6.697 28.344 1.00 98.31 106 TRP A CA 1
ATOM 857 C C . TRP A 1 106 ? -14.684 7.589 29.068 1.00 98.31 106 TRP A C 1
ATOM 859 O O . TRP A 1 106 ? -14.813 7.531 30.294 1.00 98.31 106 TRP A O 1
ATOM 869 N N . ARG A 1 107 ? -15.458 8.395 28.325 1.00 98.00 107 ARG A N 1
ATOM 870 C CA . ARG A 1 10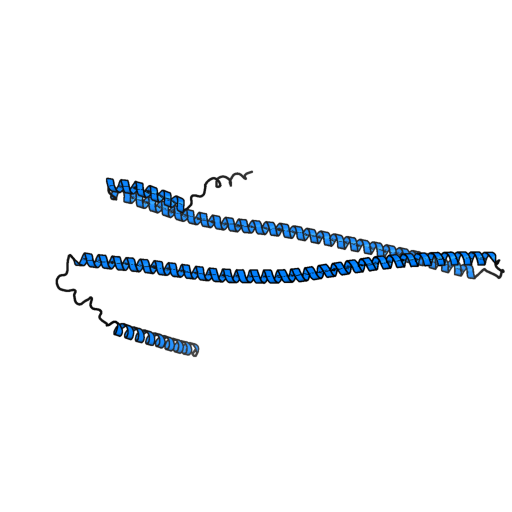7 ? -16.572 9.169 28.892 1.00 98.00 107 ARG A CA 1
ATOM 871 C C . ARG A 1 107 ? -17.681 8.265 29.426 1.00 98.00 107 ARG A C 1
ATOM 873 O O . ARG A 1 107 ? -18.195 8.560 30.502 1.00 98.00 107 ARG A O 1
ATOM 880 N N . GLU A 1 108 ? -18.038 7.197 28.718 1.00 97.75 108 GLU A N 1
ATOM 881 C CA . GLU A 1 108 ? -19.019 6.199 29.162 1.00 97.75 108 GLU A CA 1
ATOM 882 C C . GLU A 1 108 ? -18.562 5.528 30.462 1.00 97.75 108 GLU A C 1
ATOM 884 O O . GLU A 1 108 ? -19.266 5.598 31.466 1.00 97.75 108 GLU A O 1
ATOM 889 N N . GLU A 1 109 ? -17.336 5.003 30.503 1.00 96.62 109 GLU A N 1
ATOM 890 C CA . GLU A 1 109 ? -16.764 4.383 31.705 1.00 96.62 109 GLU A CA 1
ATOM 891 C C . GLU A 1 109 ? -16.719 5.362 32.886 1.00 96.62 109 GLU A C 1
ATOM 893 O O . GLU A 1 109 ? -17.055 5.011 34.019 1.00 96.62 109 GLU A O 1
ATOM 898 N N . SER A 1 110 ? -16.352 6.623 32.638 1.00 96.50 110 SER A N 1
ATOM 899 C CA . SER A 1 110 ? -16.368 7.668 33.665 1.00 96.50 110 SER A CA 1
ATOM 900 C C . SER A 1 110 ? -17.785 7.919 34.201 1.00 96.50 110 SER A C 1
ATOM 902 O O . SER A 1 110 ? -17.982 7.986 35.420 1.00 96.50 110 SER A O 1
ATOM 904 N N . ARG A 1 111 ? -18.794 7.996 33.315 1.00 97.88 111 ARG A N 1
ATOM 905 C CA . ARG A 1 111 ? -20.213 8.118 33.698 1.00 97.88 111 ARG A CA 1
ATOM 906 C C . ARG A 1 111 ? -20.665 6.924 34.533 1.00 97.88 111 ARG A C 1
ATOM 908 O O . ARG A 1 111 ? -21.315 7.119 35.562 1.00 97.88 111 ARG A O 1
ATOM 915 N N . GLU A 1 112 ? -20.313 5.711 34.125 1.00 97.88 112 GLU A N 1
ATOM 916 C CA . GLU A 1 112 ? -20.662 4.478 34.830 1.00 97.88 112 GLU A CA 1
ATOM 917 C C . GLU A 1 112 ? -20.022 4.410 36.219 1.00 97.88 112 GLU A C 1
ATOM 919 O O . GLU A 1 112 ? -20.716 4.128 37.201 1.00 97.88 112 GLU A O 1
ATOM 924 N N . MET A 1 113 ? -18.734 4.749 36.339 1.00 96.06 113 MET A N 1
ATOM 925 C CA . MET A 1 113 ? -18.045 4.804 37.630 1.00 96.06 113 MET A CA 1
ATOM 926 C C . MET A 1 113 ? -18.671 5.838 38.570 1.00 96.06 113 MET A C 1
ATOM 928 O O . MET A 1 113 ? -18.901 5.543 39.744 1.00 96.06 113 MET A O 1
ATOM 932 N N . VAL A 1 114 ? -19.008 7.032 38.071 1.00 98.00 114 VAL A N 1
ATOM 933 C CA . VAL A 1 114 ? -19.707 8.055 38.867 1.00 98.00 114 VAL A CA 1
ATOM 934 C C . VAL A 1 114 ? -21.097 7.570 39.285 1.00 98.00 114 VAL A C 1
ATOM 936 O O . VAL A 1 114 ? -21.492 7.743 40.440 1.00 98.00 114 VAL A O 1
ATOM 939 N N . ALA A 1 115 ? -21.841 6.924 38.386 1.00 97.50 115 ALA A N 1
ATOM 940 C CA . ALA A 1 115 ? -23.144 6.351 38.707 1.00 97.50 115 ALA A CA 1
ATOM 941 C C . ALA A 1 115 ? -23.036 5.264 39.791 1.00 97.50 115 ALA A C 1
ATOM 943 O O . ALA A 1 115 ? -23.848 5.240 40.718 1.00 97.50 115 ALA A O 1
ATOM 944 N N . MET A 1 116 ? -22.018 4.403 39.718 1.00 97.31 116 MET A N 1
ATOM 945 C CA . MET A 1 116 ? -21.734 3.390 40.734 1.00 97.31 116 MET A CA 1
ATOM 946 C C . MET A 1 116 ? -21.358 4.024 42.078 1.00 97.31 116 MET A C 1
ATOM 948 O O . MET A 1 116 ? -21.921 3.643 43.105 1.00 97.31 116 MET A O 1
ATOM 952 N N . MET A 1 117 ? -20.483 5.035 42.078 1.00 97.12 117 MET A N 1
ATOM 953 C CA . MET A 1 117 ? -20.106 5.789 43.279 1.00 97.12 117 MET A CA 1
ATOM 954 C C . MET A 1 117 ? -21.332 6.418 43.951 1.00 97.12 117 MET A C 1
ATOM 956 O O . MET A 1 117 ? -21.499 6.298 45.163 1.00 97.12 117 MET A O 1
ATOM 960 N N . ASN A 1 118 ? -22.224 7.035 43.171 1.00 96.69 118 ASN A N 1
ATOM 961 C CA . ASN A 1 118 ? -23.453 7.642 43.682 1.00 96.69 118 ASN A CA 1
ATOM 962 C C . ASN A 1 118 ? -24.404 6.599 44.289 1.00 96.69 118 ASN A C 1
ATOM 964 O O . ASN A 1 118 ? -24.963 6.840 45.359 1.00 96.69 118 ASN A O 1
ATOM 968 N N . ARG A 1 119 ? -24.565 5.428 43.652 1.00 97.38 119 ARG A N 1
ATOM 969 C CA . ARG A 1 119 ? -25.364 4.316 44.205 1.00 97.38 119 ARG A CA 1
ATOM 970 C C . ARG A 1 119 ? -24.796 3.836 45.541 1.00 97.38 119 ARG A C 1
ATOM 972 O O . ARG A 1 119 ? -25.541 3.754 46.513 1.00 97.38 119 ARG A O 1
ATOM 979 N N . LEU A 1 120 ? -23.483 3.607 45.610 1.00 96.75 120 LEU A N 1
ATOM 980 C CA . LEU A 1 120 ? -22.803 3.191 46.840 1.00 96.75 120 LEU A CA 1
ATOM 981 C C . LEU A 1 120 ? -22.877 4.257 47.943 1.00 96.75 120 LEU A C 1
ATOM 983 O O . LEU A 1 120 ? -23.070 3.926 49.111 1.00 96.75 120 LEU A O 1
ATOM 987 N N . GLN A 1 121 ? -22.749 5.544 47.605 1.00 96.31 121 GLN A N 1
ATOM 988 C CA . GLN A 1 121 ? -22.917 6.635 48.570 1.00 96.31 121 GLN A CA 1
ATOM 989 C C . GLN A 1 121 ? -24.347 6.709 49.116 1.00 96.31 121 GLN A C 1
ATOM 991 O O . GLN A 1 121 ? -24.532 6.930 50.314 1.00 96.31 121 GLN A O 1
ATOM 996 N N . GLU A 1 122 ? -25.352 6.510 48.266 1.00 96.31 122 GLU A N 1
ATOM 997 C CA . GLU A 1 122 ? -26.755 6.504 48.675 1.00 96.31 122 GLU A CA 1
ATOM 998 C C . GLU A 1 122 ? -27.083 5.296 49.563 1.00 96.31 122 GLU A C 1
ATOM 1000 O O . GLU A 1 122 ? -27.746 5.441 50.591 1.00 96.31 122 GLU A O 1
ATOM 1005 N N . GLU A 1 123 ? -26.571 4.110 49.228 1.00 95.94 123 GLU A N 1
ATOM 1006 C CA . GLU A 1 123 ? -26.673 2.924 50.085 1.00 95.94 123 GLU A CA 1
ATOM 1007 C C . GLU A 1 123 ? -25.986 3.139 51.436 1.00 95.94 123 GLU A C 1
ATOM 1009 O O . GLU A 1 123 ? -26.598 2.891 52.475 1.00 95.94 123 GLU A O 1
ATOM 1014 N N . ASN A 1 124 ? -24.772 3.695 51.451 1.00 94.19 124 ASN A N 1
ATOM 1015 C CA . ASN A 1 124 ? -24.077 4.038 52.692 1.00 94.19 124 ASN A CA 1
ATOM 1016 C C . ASN A 1 124 ? -24.872 5.040 53.539 1.00 94.19 124 ASN A C 1
ATOM 1018 O O . ASN A 1 124 ? -25.005 4.845 54.747 1.00 94.19 124 ASN A O 1
ATOM 1022 N N . ARG A 1 125 ? -25.467 6.079 52.936 1.00 95.88 125 ARG A N 1
ATOM 1023 C CA . ARG A 1 125 ? -26.349 7.017 53.657 1.00 95.88 125 ARG A CA 1
ATOM 1024 C C . ARG A 1 125 ? -27.564 6.316 54.259 1.00 95.88 125 ARG A C 1
ATOM 1026 O O . ARG A 1 125 ? -27.892 6.566 55.419 1.00 95.88 125 ARG A O 1
ATOM 1033 N N . LYS A 1 126 ? -28.219 5.430 53.504 1.00 95.06 126 LYS A N 1
ATOM 1034 C CA . LYS A 1 126 ? -29.368 4.644 53.986 1.00 95.06 126 LYS A CA 1
ATOM 1035 C C . LYS A 1 126 ? -28.984 3.715 55.134 1.00 95.06 126 LYS A C 1
ATOM 1037 O O . LYS A 1 126 ? -29.736 3.619 56.105 1.00 95.06 126 LYS A O 1
ATOM 1042 N N . LEU A 1 127 ? -27.825 3.063 55.048 1.00 93.56 127 LEU A N 1
ATOM 1043 C CA . LEU A 1 127 ? -27.301 2.194 56.102 1.00 93.56 127 LEU A CA 1
ATOM 1044 C C . LEU A 1 127 ? -26.972 2.985 57.369 1.00 93.56 127 LEU A C 1
ATOM 1046 O O . LEU A 1 127 ? -27.403 2.587 58.447 1.00 93.56 127 LEU A O 1
ATOM 1050 N N . VAL A 1 128 ? -26.292 4.131 57.248 1.00 92.94 128 VAL A N 1
ATOM 1051 C CA . VAL A 1 128 ? -25.996 5.023 58.384 1.00 92.94 128 VAL A CA 1
ATOM 1052 C C . VAL A 1 128 ? -27.281 5.501 59.057 1.00 92.94 128 VAL A C 1
ATOM 1054 O O . VAL A 1 128 ? -27.392 5.420 60.277 1.00 92.94 128 VAL A O 1
ATOM 1057 N N . LYS A 1 129 ? -28.281 5.934 58.277 1.00 92.31 129 LYS A N 1
ATOM 1058 C CA . LYS A 1 129 ? -29.583 6.344 58.820 1.00 92.31 129 LYS A CA 1
ATOM 1059 C C . LYS A 1 129 ? -30.288 5.189 59.539 1.00 92.31 129 LYS A C 1
ATOM 1061 O O . LYS A 1 129 ? -30.742 5.356 60.661 1.00 92.31 129 LYS A O 1
ATOM 1066 N N . SER A 1 130 ? -30.289 3.998 58.940 1.00 90.75 130 SER A N 1
ATOM 1067 C CA . SER A 1 130 ? -30.885 2.797 59.543 1.00 90.75 130 SER A CA 1
ATOM 1068 C C . SER A 1 130 ? -30.168 2.349 60.823 1.00 90.75 130 SER A C 1
ATOM 1070 O O . SER A 1 130 ? -30.801 1.789 61.715 1.00 90.75 130 SER A O 1
ATOM 1072 N N . LEU A 1 131 ? -28.849 2.550 60.916 1.00 85.31 131 LEU A N 1
ATOM 1073 C CA . LEU A 1 131 ? -28.075 2.293 62.132 1.00 85.31 131 LEU A CA 1
ATOM 1074 C C . LEU A 1 131 ? -28.403 3.311 63.231 1.00 85.31 131 LEU A C 1
ATOM 1076 O O . LEU A 1 131 ? -28.609 2.897 64.369 1.00 85.31 131 LEU A O 1
ATOM 1080 N N . ALA A 1 132 ? -28.516 4.599 62.895 1.00 83.62 132 ALA A N 1
ATOM 1081 C CA . ALA A 1 132 ? -28.926 5.642 63.836 1.00 83.62 132 ALA A CA 1
ATOM 1082 C C . ALA A 1 132 ? -30.345 5.393 64.381 1.00 83.62 132 ALA A C 1
ATOM 1084 O O . ALA A 1 132 ? -30.533 5.359 65.594 1.00 83.62 132 ALA A O 1
ATOM 1085 N N . ASP A 1 133 ? -31.309 5.082 63.507 1.00 81.19 133 ASP A N 1
ATOM 1086 C CA . ASP A 1 133 ? -32.694 4.776 63.900 1.00 81.19 133 ASP A CA 1
ATOM 1087 C C . ASP A 1 133 ? -32.775 3.551 64.842 1.00 81.19 133 ASP A C 1
ATOM 1089 O O . ASP A 1 133 ? -33.585 3.513 65.775 1.00 81.19 133 ASP A O 1
ATOM 1093 N N . LYS A 1 134 ? -31.911 2.542 64.637 1.00 75.94 134 LYS A N 1
ATOM 1094 C CA . LYS A 1 134 ? -31.790 1.368 65.524 1.00 75.94 134 LYS A CA 1
ATOM 1095 C C . LYS A 1 134 ? -31.116 1.690 66.858 1.00 75.94 134 LYS A C 1
ATOM 1097 O O . LYS A 1 134 ? -31.453 1.065 67.861 1.00 75.94 134 LYS A O 1
ATOM 1102 N N . GLN A 1 135 ? -30.177 2.631 66.877 1.00 66.00 135 GLN A N 1
ATOM 1103 C CA . GLN A 1 135 ? -29.487 3.063 68.089 1.00 66.00 135 GLN A CA 1
ATOM 1104 C C . GLN A 1 135 ? -30.399 3.939 68.967 1.00 66.00 135 GLN A C 1
ATOM 1106 O O . GLN A 1 135 ? -30.478 3.693 70.169 1.00 66.00 135 GLN A O 1
ATOM 1111 N N . ASP A 1 136 ? -31.180 4.852 68.380 1.00 54.97 136 ASP A N 1
ATOM 1112 C CA . ASP A 1 136 ? -32.168 5.671 69.106 1.00 54.97 136 ASP A CA 1
ATOM 1113 C C . ASP A 1 136 ? -33.371 4.848 69.604 1.00 54.97 136 ASP A C 1
ATOM 1115 O O . ASP A 1 136 ? -33.895 5.090 70.692 1.00 54.97 136 ASP A O 1
ATOM 1119 N N . SER A 1 137 ? -33.764 3.800 68.874 1.00 51.38 137 SER A N 1
ATOM 1120 C CA . SER A 1 137 ? -34.816 2.869 69.319 1.00 51.38 137 SER A CA 1
ATOM 1121 C C . SER A 1 137 ? -34.363 1.912 70.436 1.00 51.38 137 SER A C 1
ATOM 1123 O O . SER A 1 137 ? -35.200 1.257 71.053 1.00 51.38 137 SER A O 1
ATOM 1125 N N . SER A 1 138 ? -33.060 1.824 70.737 1.00 45.84 138 SER A N 1
ATOM 1126 C CA . SER A 1 138 ? -32.525 0.890 71.745 1.00 45.84 138 SER A CA 1
ATOM 1127 C C . SER A 1 138 ? -32.691 1.350 73.203 1.00 45.84 138 SER A C 1
ATOM 1129 O O . SER A 1 138 ? -32.463 0.560 74.118 1.00 45.84 138 SER A O 1
ATOM 1131 N N . VAL A 1 139 ? -33.143 2.590 73.442 1.00 45.56 139 VAL A N 1
ATOM 1132 C CA . VAL A 1 139 ? -33.366 3.137 74.799 1.00 45.56 139 VAL A CA 1
ATOM 1133 C C . VAL A 1 139 ? -34.819 2.977 75.274 1.00 45.56 139 VAL A C 1
ATOM 1135 O O . VAL A 1 139 ? -35.090 3.069 76.470 1.00 45.56 139 VAL A O 1
ATOM 1138 N N . ILE A 1 140 ? -35.771 2.676 74.386 1.00 48.12 140 ILE A N 1
ATOM 1139 C CA . ILE A 1 140 ? -37.183 2.514 74.760 1.00 48.12 140 ILE A CA 1
ATOM 1140 C C . ILE A 1 140 ? -37.781 1.328 74.008 1.00 48.12 140 ILE A C 1
ATOM 1142 O O . ILE A 1 140 ? -38.474 1.507 73.016 1.00 48.12 140 ILE A O 1
ATOM 1146 N N . GLN A 1 141 ? -37.575 0.111 74.510 1.00 41.41 141 GLN A N 1
ATOM 1147 C CA . GLN A 1 141 ? -38.595 -0.931 74.381 1.00 41.41 141 GLN A CA 1
ATOM 1148 C C . GLN A 1 141 ? -38.465 -1.959 75.505 1.00 41.41 141 GLN A C 1
ATOM 1150 O O . GLN A 1 141 ? -37.805 -2.992 75.413 1.00 41.41 141 GLN A O 1
ATOM 1155 N N . ASN A 1 142 ? -39.139 -1.605 76.600 1.00 36.75 142 ASN A N 1
ATOM 1156 C CA . ASN A 1 142 ? -39.664 -2.532 77.587 1.00 36.75 142 ASN A CA 1
ATOM 1157 C C . ASN A 1 142 ? -40.420 -3.671 76.891 1.00 36.75 142 ASN A C 1
ATOM 1159 O O . ASN A 1 142 ? -41.327 -3.434 76.094 1.00 36.75 142 ASN A O 1
ATOM 1163 N N . SER A 1 143 ? -40.042 -4.894 77.254 1.00 46.53 143 SER A N 1
ATOM 1164 C CA . SER A 1 143 ? -40.947 -5.990 77.611 1.00 46.53 143 SER A CA 1
ATOM 1165 C C . SER A 1 143 ? -42.433 -5.808 77.253 1.00 46.53 143 SER A C 1
ATOM 1167 O O . SER A 1 143 ? -43.248 -5.397 78.077 1.00 46.53 143 SER A O 1
ATOM 1169 N N . GLN A 1 144 ? -42.821 -6.255 76.059 1.00 40.09 144 GLN A N 1
ATOM 1170 C CA . GLN A 1 144 ? -44.169 -6.773 75.819 1.00 40.09 144 GLN A CA 1
ATOM 1171 C C . GLN A 1 144 ? -44.105 -8.024 74.932 1.00 40.09 144 GLN A C 1
ATOM 1173 O O . GLN A 1 144 ? -43.278 -8.081 74.021 1.00 40.09 144 GLN A O 1
ATOM 1178 N N . PRO A 1 145 ? -44.952 -9.038 75.185 1.00 46.78 145 PRO A N 1
ATOM 1179 C CA . PRO A 1 145 ? -45.026 -10.219 74.342 1.00 46.78 145 PRO A CA 1
ATOM 1180 C C . PRO A 1 145 ? -45.685 -9.808 73.023 1.00 46.78 145 PRO A C 1
ATOM 1182 O O . PRO A 1 145 ? -46.881 -9.525 72.967 1.00 46.78 145 PRO A O 1
ATOM 1185 N N . ILE A 1 146 ? -44.881 -9.711 71.968 1.00 46.59 146 ILE A N 1
ATOM 1186 C CA . ILE A 1 146 ? -45.366 -9.410 70.624 1.00 46.59 146 ILE A CA 1
ATOM 1187 C C . ILE A 1 146 ? -46.222 -10.594 70.161 1.00 46.59 146 ILE A C 1
ATOM 1189 O O . ILE A 1 146 ? -45.811 -11.750 70.223 1.00 46.59 146 ILE A O 1
ATOM 1193 N N . SER A 1 147 ? -47.446 -10.280 69.738 1.00 57.53 147 SER A N 1
ATOM 1194 C CA . SER A 1 147 ? -48.405 -11.216 69.158 1.00 57.53 147 SER A CA 1
ATOM 1195 C C . SER A 1 147 ? -47.762 -12.059 68.049 1.00 57.53 147 SER A C 1
ATOM 1197 O O . SER A 1 147 ? -47.140 -11.518 67.132 1.00 57.53 147 SER A O 1
ATOM 1199 N N . SER A 1 148 ? -47.993 -13.376 68.103 1.00 60.22 148 SER A N 1
ATOM 1200 C CA . SER A 1 148 ? -47.649 -14.392 67.091 1.00 60.22 148 SER A CA 1
ATOM 1201 C C . SER A 1 148 ? -47.896 -13.952 65.638 1.00 60.22 148 SER A C 1
ATOM 1203 O O . SER A 1 148 ? -47.251 -14.454 64.724 1.00 60.22 148 SER A O 1
ATOM 1205 N N . GLU A 1 149 ? -48.832 -13.041 65.390 1.00 62.06 149 GLU A N 1
ATOM 1206 C CA . GLU A 1 149 ? -49.226 -12.580 64.055 1.00 62.06 149 GLU A CA 1
ATOM 1207 C C . GLU A 1 149 ? -48.218 -11.596 63.417 1.00 62.06 149 GLU A C 1
ATOM 1209 O O . GLU A 1 149 ? -48.016 -11.587 62.196 1.00 62.06 149 GLU A O 1
ATOM 1214 N N . VAL A 1 150 ? -47.519 -10.802 64.238 1.00 68.06 150 VAL A N 1
ATOM 1215 C CA . VAL A 1 150 ? -46.494 -9.846 63.778 1.00 68.06 150 VAL A CA 1
ATOM 1216 C C . VAL A 1 150 ? -45.209 -10.578 63.379 1.00 68.06 150 VAL A C 1
ATOM 1218 O O . VAL A 1 150 ? -44.606 -10.237 62.357 1.00 68.06 150 VAL A O 1
ATOM 1221 N N . ASP A 1 151 ? -44.843 -11.630 64.117 1.00 74.19 151 ASP A N 1
ATOM 1222 C CA . ASP A 1 151 ? -43.708 -12.506 63.792 1.00 74.19 151 ASP A CA 1
ATOM 1223 C C . ASP A 1 151 ? -43.958 -13.316 62.513 1.00 74.19 151 ASP A C 1
ATOM 1225 O O . ASP A 1 151 ? -43.086 -13.402 61.644 1.00 74.19 151 ASP A O 1
ATOM 1229 N N . VAL A 1 152 ? -45.180 -13.827 62.321 1.00 81.12 152 VAL A N 1
ATOM 1230 C CA . VAL A 1 152 ? -45.581 -14.493 61.068 1.00 81.12 152 VAL A CA 1
ATOM 1231 C C . VAL A 1 152 ? -45.482 -13.531 59.881 1.00 81.12 152 VAL A C 1
ATOM 1233 O O . VAL A 1 152 ? -44.927 -13.882 58.837 1.00 81.12 152 VAL A O 1
ATOM 1236 N N . SER A 1 153 ? -45.933 -12.286 60.049 1.00 84.31 153 SER A N 1
ATOM 1237 C CA . SER A 1 153 ? -45.835 -11.255 59.009 1.00 84.31 153 SER A CA 1
ATOM 1238 C C . SER A 1 153 ? -44.381 -10.884 58.679 1.00 84.31 153 SER A C 1
ATOM 1240 O O . SER A 1 153 ? -44.040 -10.657 57.515 1.00 84.31 153 SER A O 1
ATOM 1242 N N . ALA A 1 154 ? -43.496 -10.832 59.679 1.00 86.00 154 ALA A N 1
ATOM 1243 C CA . ALA A 1 154 ? -42.068 -10.583 59.480 1.00 86.00 154 ALA A CA 1
ATOM 1244 C C . ALA A 1 154 ? -41.375 -11.745 58.749 1.00 86.00 154 ALA A C 1
ATOM 1246 O O . ALA A 1 154 ? -40.631 -11.510 57.790 1.00 86.00 154 ALA A O 1
ATOM 1247 N N . LEU A 1 155 ? -41.683 -12.988 59.129 1.00 87.25 155 LEU A N 1
ATOM 1248 C CA . LEU A 1 155 ? -41.194 -14.192 58.455 1.00 87.25 155 LEU A CA 1
ATOM 1249 C C . LEU A 1 155 ? -41.671 -14.268 57.001 1.00 87.25 155 LEU A C 1
ATOM 1251 O O . LEU A 1 155 ? -40.885 -14.598 56.113 1.00 87.25 155 LEU A O 1
ATOM 1255 N N . GLN A 1 156 ? -42.923 -13.898 56.721 1.00 88.44 156 GLN A N 1
ATOM 1256 C CA . GLN A 1 156 ? -43.458 -13.891 55.360 1.00 88.44 156 GLN A CA 1
ATOM 1257 C C . GLN A 1 156 ? -42.772 -12.844 54.468 1.00 88.44 156 GLN A C 1
ATOM 1259 O O . GLN A 1 156 ? -42.463 -13.135 53.311 1.00 88.44 156 GLN A O 1
ATOM 1264 N N . ARG A 1 157 ? -42.444 -11.660 55.007 1.00 91.50 157 ARG A N 1
ATOM 1265 C CA . ARG A 1 157 ? -41.635 -10.650 54.297 1.00 91.50 157 ARG A CA 1
ATOM 1266 C C . ARG A 1 157 ? -40.208 -11.128 54.036 1.00 91.50 157 ARG A C 1
ATOM 1268 O O . ARG A 1 157 ? -39.701 -10.934 52.933 1.00 91.50 157 ARG A O 1
ATOM 1275 N N . SER A 1 158 ? -39.576 -11.773 55.017 1.00 92.12 158 SER A N 1
ATOM 1276 C CA . SER A 1 158 ? -38.234 -12.347 54.857 1.00 92.12 158 SER A CA 1
ATOM 1277 C C . SER A 1 158 ? -38.222 -13.428 53.775 1.00 92.12 158 SER A C 1
ATOM 1279 O O . SER A 1 158 ? -37.394 -13.383 52.868 1.00 92.12 158 SER A O 1
ATOM 1281 N N . ARG A 1 159 ? -39.211 -14.330 53.784 1.00 93.56 159 ARG A N 1
ATOM 1282 C CA . ARG A 1 159 ? -39.371 -15.369 52.761 1.00 93.56 159 ARG A CA 1
ATOM 1283 C C . ARG A 1 159 ? -39.561 -14.779 51.363 1.00 93.56 159 ARG A C 1
ATOM 1285 O O . ARG A 1 159 ? -38.849 -15.172 50.448 1.00 93.56 159 ARG A O 1
ATOM 1292 N N . ALA A 1 160 ? -40.434 -13.781 51.217 1.00 93.50 160 ALA A N 1
ATOM 1293 C CA . ALA A 1 160 ? -40.619 -13.084 49.945 1.00 93.50 160 ALA A CA 1
ATOM 1294 C C . ALA A 1 160 ? -39.337 -12.374 49.469 1.00 93.50 160 ALA A C 1
ATOM 1296 O O . ALA A 1 160 ? -39.061 -12.344 48.272 1.00 93.50 160 ALA A O 1
ATOM 1297 N N . SER A 1 161 ? -38.532 -11.822 50.384 1.00 95.56 161 SER A N 1
ATOM 1298 C CA . SER A 1 161 ? -37.234 -11.233 50.034 1.00 95.56 161 SER A CA 1
ATOM 1299 C C . SER A 1 161 ? -36.218 -12.289 49.599 1.00 95.56 161 SER A C 1
ATOM 1301 O O . SER A 1 161 ? -35.476 -12.053 48.653 1.00 95.56 161 SER A O 1
ATOM 1303 N N . ILE A 1 162 ? -36.187 -13.450 50.259 1.00 95.69 162 ILE A N 1
ATOM 1304 C CA . ILE A 1 162 ? -35.320 -14.573 49.878 1.00 95.69 162 ILE A CA 1
ATOM 1305 C C . ILE A 1 162 ? -35.701 -15.090 48.488 1.00 95.69 162 ILE A C 1
ATOM 1307 O O . ILE A 1 162 ? -34.818 -15.354 47.675 1.00 95.69 162 ILE A O 1
ATOM 1311 N N . ASP A 1 163 ? -36.996 -15.207 48.195 1.00 95.56 163 ASP A N 1
ATOM 1312 C CA . ASP A 1 163 ? -37.466 -15.658 46.884 1.00 95.56 163 ASP A CA 1
ATOM 1313 C C . ASP A 1 163 ? -37.117 -14.641 45.782 1.00 95.56 163 ASP A C 1
ATOM 1315 O O . ASP A 1 163 ? -36.609 -15.039 44.735 1.00 95.56 163 ASP A O 1
ATOM 1319 N N . LYS A 1 164 ? -37.232 -13.331 46.051 1.00 96.56 164 LYS A N 1
ATOM 1320 C CA . LYS A 1 164 ? -36.740 -12.282 45.136 1.00 96.56 164 LYS A CA 1
ATOM 1321 C C . LYS A 1 164 ? -35.237 -12.378 44.880 1.00 96.56 164 LYS A C 1
ATOM 1323 O O . LYS A 1 164 ? -34.823 -12.364 43.728 1.00 96.56 164 LYS A O 1
ATOM 1328 N N . LEU A 1 165 ? -34.430 -12.528 45.932 1.00 95.25 165 LEU A N 1
ATOM 1329 C CA . LEU A 1 165 ? -32.976 -12.665 45.797 1.00 95.25 165 LEU A CA 1
ATOM 1330 C C . LEU A 1 165 ? -32.591 -13.928 45.013 1.00 95.25 165 LEU A C 1
ATOM 1332 O O . LEU A 1 165 ? -31.630 -13.910 44.251 1.00 95.25 165 LEU A O 1
ATOM 1336 N N . ARG A 1 166 ? -33.348 -15.025 45.149 1.00 97.81 166 ARG A N 1
ATOM 1337 C CA . ARG A 1 166 ? -33.151 -16.239 44.339 1.00 97.81 166 ARG A CA 1
ATOM 1338 C C . ARG A 1 166 ? -33.466 -16.014 42.866 1.00 97.81 166 ARG A C 1
ATOM 1340 O O . ARG A 1 166 ? -32.759 -16.549 42.015 1.00 97.81 166 ARG A O 1
ATOM 1347 N N . ASP A 1 167 ? -34.522 -15.271 42.559 1.00 96.88 167 ASP A N 1
ATOM 1348 C CA . ASP A 1 167 ? -34.883 -14.967 41.175 1.00 96.88 167 ASP A CA 1
ATOM 1349 C C . ASP A 1 167 ? -33.897 -13.981 40.536 1.00 96.88 167 ASP A C 1
ATOM 1351 O O . ASP A 1 167 ? -33.502 -14.178 39.385 1.00 96.88 167 ASP A O 1
ATOM 1355 N N . GLU A 1 168 ? -33.418 -12.992 41.293 1.00 97.06 168 GLU A N 1
ATOM 1356 C CA . GLU A 1 168 ? -32.328 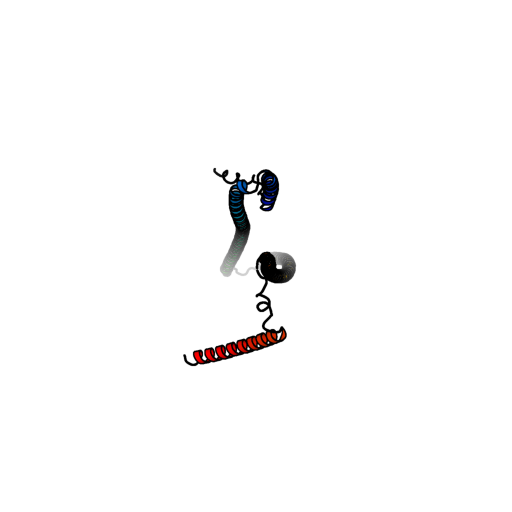-12.103 40.876 1.00 97.06 168 GLU A CA 1
ATOM 1357 C C . GLU A 1 168 ? -31.032 -12.877 40.622 1.00 97.06 168 GLU A C 1
ATOM 1359 O O . GLU A 1 168 ? -30.402 -12.672 39.584 1.00 97.06 168 GLU A O 1
ATOM 1364 N N . LEU A 1 169 ? -30.672 -13.816 41.504 1.00 96.56 169 LEU A N 1
ATOM 1365 C CA . LEU A 1 169 ? -29.506 -14.683 41.319 1.00 96.56 169 LEU A CA 1
ATOM 1366 C C . LEU A 1 169 ? -29.616 -15.473 40.009 1.00 96.56 169 LEU A C 1
ATOM 1368 O O . LEU A 1 169 ? -28.709 -15.422 39.186 1.00 96.56 169 LEU A O 1
ATOM 1372 N N . LYS A 1 170 ? -30.769 -16.106 39.747 1.00 98.00 170 LYS A N 1
ATOM 1373 C CA . LYS A 1 170 ? -31.007 -16.834 38.487 1.00 98.00 170 LYS A CA 1
ATOM 1374 C C . LYS A 1 170 ? -30.929 -15.930 37.259 1.00 98.00 170 LYS A C 1
ATOM 1376 O O . LYS A 1 170 ? -30.509 -16.380 36.194 1.00 98.00 170 LYS A O 1
ATOM 1381 N N . LEU A 1 171 ? -31.397 -14.686 37.362 1.00 97.81 171 LEU A N 1
ATOM 1382 C CA . LEU A 1 171 ? -31.330 -13.736 36.256 1.00 97.81 171 LEU A CA 1
ATOM 1383 C C . LEU A 1 171 ? -29.876 -13.342 35.974 1.00 97.81 171 LEU A C 1
ATOM 1385 O O . LEU A 1 171 ? -29.462 -13.346 34.816 1.00 97.81 171 LEU A O 1
ATOM 1389 N N . LYS A 1 172 ? -29.097 -13.0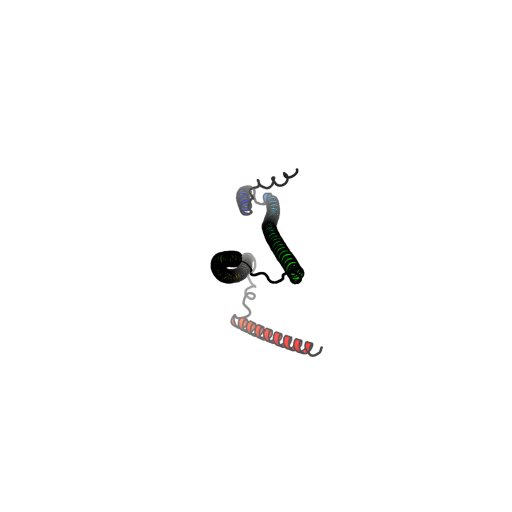89 37.031 1.00 96.88 172 LYS A N 1
ATOM 1390 C CA . LYS A 1 172 ? -27.663 -12.806 36.936 1.00 96.88 172 LYS A CA 1
ATOM 1391 C C . LYS A 1 172 ? -26.869 -13.995 36.406 1.00 96.88 172 LYS A C 1
ATOM 1393 O O . LYS A 1 172 ? -26.030 -13.797 35.537 1.00 96.88 172 LYS A O 1
ATOM 1398 N N . ASP A 1 173 ? -27.197 -15.220 36.808 1.00 97.88 173 ASP A N 1
ATOM 1399 C CA . ASP A 1 173 ? -26.578 -16.431 36.257 1.00 97.88 173 ASP A CA 1
ATOM 1400 C C . ASP A 1 173 ? -26.827 -16.557 34.744 1.00 97.88 173 ASP A C 1
ATOM 1402 O O . ASP A 1 173 ? -25.921 -16.892 33.981 1.00 97.88 173 ASP A O 1
ATOM 1406 N N . ARG A 1 174 ? -28.044 -16.253 34.269 1.00 97.81 174 ARG A N 1
ATOM 1407 C CA . ARG A 1 174 ? -28.345 -16.238 32.824 1.00 97.81 174 ARG A CA 1
ATOM 1408 C C . ARG A 1 174 ? -27.578 -15.144 32.088 1.00 97.81 174 ARG A C 1
ATOM 1410 O O . ARG A 1 174 ? -27.087 -15.394 30.992 1.00 97.81 174 ARG A O 1
ATOM 1417 N N . GLU A 1 175 ? -27.475 -13.957 32.680 1.00 97.88 175 GLU A N 1
ATOM 1418 C CA . GLU A 1 175 ? -26.717 -12.836 32.119 1.00 97.88 175 GLU A CA 1
ATOM 1419 C C . GLU A 1 175 ? -25.226 -13.187 31.997 1.00 97.88 175 GLU A C 1
ATOM 1421 O O . GLU A 1 175 ? -24.649 -13.027 30.923 1.00 97.88 175 GLU A O 1
ATOM 1426 N N . ILE A 1 176 ? -24.632 -13.763 33.048 1.00 97.50 176 ILE A N 1
ATOM 1427 C CA . ILE A 1 176 ? -23.244 -14.245 33.049 1.00 97.50 176 ILE A CA 1
ATOM 1428 C C . ILE A 1 176 ? -23.043 -15.300 31.961 1.00 97.50 176 ILE A C 1
ATOM 1430 O O . ILE A 1 176 ? -22.119 -15.175 31.164 1.00 97.50 176 ILE A O 1
ATOM 1434 N N . ASN A 1 177 ? -23.922 -16.301 31.869 1.00 97.69 177 ASN A N 1
ATOM 1435 C CA . ASN A 1 177 ? -23.816 -17.338 30.839 1.00 97.69 177 ASN A CA 1
ATOM 1436 C C . ASN A 1 177 ? -23.928 -16.763 29.417 1.00 97.69 177 ASN A C 1
ATOM 1438 O O . ASN A 1 177 ? -23.188 -17.178 28.527 1.00 97.69 177 ASN A O 1
ATOM 1442 N N . SER A 1 178 ? -24.801 -15.774 29.202 1.00 97.94 178 SER A N 1
ATOM 1443 C CA . SER A 1 178 ? -24.896 -15.072 27.917 1.00 97.94 178 SER A CA 1
ATOM 1444 C C . SER A 1 178 ? -23.612 -14.310 27.591 1.00 97.94 178 SER A C 1
ATOM 1446 O O . SER A 1 178 ? -23.165 -14.331 26.447 1.00 97.94 178 SER A O 1
ATOM 1448 N N . LYS A 1 179 ? -23.014 -13.641 28.583 1.00 97.25 179 LYS A N 1
ATOM 1449 C CA . LYS A 1 179 ? -21.759 -12.904 28.409 1.00 97.25 179 LYS A CA 1
ATOM 1450 C C . LYS A 1 179 ? -20.567 -13.827 28.187 1.00 97.25 179 LYS A C 1
ATOM 1452 O O . LYS A 1 179 ? -19.723 -13.514 27.358 1.00 97.25 179 LYS A O 1
ATOM 1457 N N . LEU A 1 180 ? -20.524 -14.983 28.846 1.00 97.62 180 LEU A N 1
ATOM 1458 C CA . LEU A 1 180 ? -19.510 -16.007 28.592 1.00 97.62 180 LEU A CA 1
ATOM 1459 C C . LEU A 1 180 ? -19.581 -16.524 27.149 1.00 97.62 180 LEU A C 1
ATOM 1461 O O . LEU A 1 180 ? -18.549 -16.592 26.490 1.00 97.62 180 LEU A O 1
ATOM 1465 N N . ALA A 1 181 ? -20.782 -16.798 26.632 1.00 97.69 181 ALA A N 1
ATOM 1466 C CA . ALA A 1 181 ? -20.960 -17.213 25.239 1.00 97.69 181 ALA A CA 1
ATOM 1467 C C . ALA A 1 181 ? -20.535 -16.121 24.235 1.00 97.69 181 ALA A C 1
ATOM 1469 O O . ALA A 1 181 ? -19.938 -16.417 23.201 1.00 97.69 181 ALA A O 1
ATOM 1470 N N . GLU A 1 182 ? -20.809 -14.848 24.545 1.00 98.00 182 GLU A N 1
ATOM 1471 C CA . GLU A 1 182 ? -20.353 -13.707 23.740 1.00 98.00 182 GLU A CA 1
ATOM 1472 C C . GLU A 1 182 ? -18.817 -13.604 23.734 1.00 98.00 182 GLU A C 1
ATOM 1474 O O . GLU A 1 182 ? -18.214 -13.465 22.670 1.00 98.00 182 GLU A O 1
ATOM 1479 N N . ILE A 1 183 ? -18.178 -13.752 24.900 1.00 97.62 183 ILE A N 1
ATOM 1480 C CA . ILE A 1 183 ? -16.714 -13.763 25.038 1.00 97.62 183 ILE A CA 1
ATOM 1481 C C . ILE A 1 183 ? -16.096 -14.912 24.236 1.00 97.62 183 ILE A C 1
ATOM 1483 O O . ILE A 1 183 ? -15.113 -14.691 23.532 1.00 97.62 183 ILE A O 1
ATOM 1487 N N . GLU A 1 184 ? -16.665 -16.116 24.299 1.00 98.12 184 GLU A N 1
ATOM 1488 C CA . GLU A 1 184 ? -16.168 -17.283 23.560 1.00 98.12 184 GLU A CA 1
ATOM 1489 C C . GLU A 1 184 ? -16.285 -17.081 22.039 1.00 98.12 184 GLU A C 1
ATOM 1491 O O . GLU A 1 184 ? -15.320 -17.284 21.303 1.00 98.12 184 GLU A O 1
ATOM 1496 N N . SER A 1 185 ? -17.415 -16.547 21.561 1.00 98.06 185 SER A N 1
ATOM 1497 C CA . SER A 1 185 ? -17.593 -16.195 20.145 1.00 98.06 185 SER A CA 1
ATOM 1498 C C . SER A 1 185 ? -16.607 -15.117 19.670 1.00 98.06 185 SER A C 1
ATOM 1500 O O . SER A 1 185 ? -16.128 -15.163 18.530 1.00 98.06 185 SER A O 1
ATOM 1502 N N . LEU A 1 186 ? -16.318 -14.119 20.511 1.00 97.50 186 LEU A N 1
ATOM 1503 C CA . LEU A 1 186 ? -15.328 -13.085 20.207 1.00 97.50 186 LEU A CA 1
ATOM 1504 C C . LEU A 1 186 ? -13.906 -13.657 20.210 1.00 97.50 186 LEU A C 1
ATOM 1506 O O . LEU A 1 186 ? -13.127 -13.329 19.314 1.00 97.50 186 LEU A O 1
ATOM 1510 N N . ALA A 1 187 ? -13.578 -14.546 21.150 1.00 97.00 187 ALA A N 1
ATOM 1511 C CA . ALA A 1 187 ? -12.295 -15.246 21.189 1.00 97.00 187 ALA A CA 1
ATOM 1512 C C . ALA A 1 187 ? -12.060 -16.049 19.897 1.00 97.00 187 ALA A C 1
ATOM 1514 O O . ALA A 1 187 ? -11.029 -15.879 19.244 1.00 97.00 187 ALA A O 1
ATOM 1515 N N . ASP A 1 188 ? -13.066 -16.797 19.440 1.00 97.62 188 ASP A N 1
ATOM 1516 C CA . ASP A 1 188 ? -13.038 -17.510 18.160 1.00 97.62 188 ASP A CA 1
ATOM 1517 C C . ASP A 1 188 ? -12.803 -16.573 16.962 1.00 97.62 188 ASP A C 1
ATOM 1519 O O . ASP A 1 188 ? -12.099 -16.906 16.002 1.00 97.62 188 ASP A O 1
ATOM 1523 N N . GLN A 1 189 ? -13.408 -15.380 16.977 1.00 97.31 189 GLN A N 1
ATOM 1524 C CA . GLN A 1 189 ? -13.204 -14.389 15.922 1.00 97.31 189 GLN A CA 1
ATOM 1525 C C . GLN A 1 189 ? -11.777 -13.831 15.935 1.00 97.31 189 GLN A C 1
ATOM 1527 O O . GLN A 1 189 ? -11.172 -13.691 14.866 1.00 97.31 189 GLN A O 1
ATOM 1532 N N . VAL A 1 190 ? -11.230 -13.553 17.118 1.00 96.75 190 VAL A N 1
ATOM 1533 C CA . VAL A 1 190 ? -9.843 -13.111 17.295 1.00 96.75 190 VAL A CA 1
ATOM 1534 C C . VAL A 1 190 ? -8.875 -14.178 16.793 1.00 96.75 190 VAL A C 1
ATOM 1536 O O . VAL A 1 190 ? -7.950 -13.846 16.048 1.00 96.75 190 VAL A O 1
ATOM 1539 N N . ASP A 1 191 ? -9.107 -15.454 17.091 1.00 96.56 191 ASP A N 1
ATOM 1540 C CA . ASP A 1 191 ? -8.258 -16.549 16.617 1.00 96.56 191 ASP A CA 1
ATOM 1541 C C . ASP A 1 191 ? -8.301 -16.700 15.092 1.00 96.56 191 ASP A C 1
ATOM 1543 O O . ASP A 1 191 ? -7.254 -16.805 14.437 1.00 96.56 191 ASP A O 1
ATOM 1547 N N . ARG A 1 192 ? -9.494 -16.612 14.485 1.00 97.94 192 ARG A N 1
ATOM 1548 C CA . ARG A 1 192 ? -9.640 -16.592 13.018 1.00 97.94 192 ARG A CA 1
ATOM 1549 C C . ARG A 1 192 ? -8.875 -15.429 12.386 1.00 97.94 192 ARG A C 1
ATOM 1551 O O . ARG A 1 192 ? -8.114 -15.642 11.438 1.00 97.94 192 ARG A O 1
ATOM 1558 N N . LEU A 1 193 ? -9.038 -14.213 12.911 1.00 95.50 193 LEU A N 1
ATOM 1559 C CA . LEU A 1 193 ? -8.345 -13.025 12.402 1.00 95.50 193 LEU A CA 1
ATOM 1560 C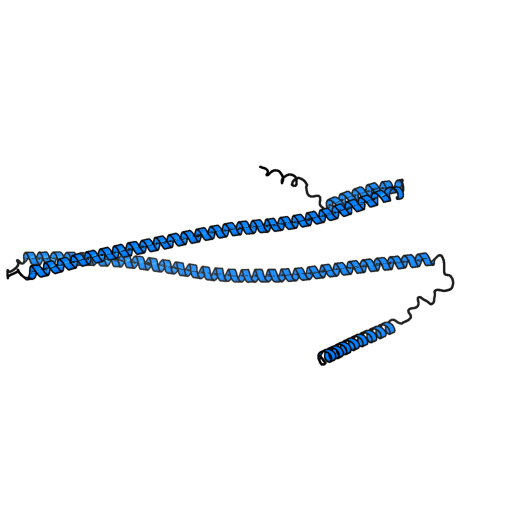 C . LEU A 1 193 ? -6.831 -13.120 12.596 1.00 95.50 193 LEU A C 1
ATOM 1562 O O . LEU A 1 193 ? -6.069 -12.751 11.702 1.00 95.50 193 LEU A O 1
ATOM 1566 N N . THR A 1 194 ? -6.382 -13.670 13.721 1.00 95.38 194 THR A N 1
ATOM 1567 C CA . THR A 1 194 ? -4.962 -13.885 14.014 1.00 95.38 194 THR A CA 1
ATOM 1568 C C . THR A 1 194 ? -4.331 -14.844 13.005 1.00 95.38 194 THR A C 1
ATOM 1570 O O . THR A 1 194 ? -3.235 -14.584 12.498 1.00 95.38 194 THR A O 1
ATOM 1573 N N . ASN A 1 195 ? -5.028 -15.926 12.654 1.00 96.12 195 ASN A N 1
ATOM 1574 C CA . ASN A 1 195 ? -4.571 -16.877 11.642 1.00 96.12 195 ASN A CA 1
ATOM 1575 C C . ASN A 1 195 ? -4.550 -16.267 10.234 1.00 96.12 195 ASN A C 1
ATOM 1577 O O . ASN A 1 195 ? -3.548 -16.408 9.528 1.00 96.12 195 ASN A O 1
ATOM 1581 N N . LEU A 1 196 ? -5.582 -15.505 9.858 1.00 96.50 196 LEU A N 1
ATOM 1582 C CA . LEU A 1 196 ? -5.602 -14.773 8.589 1.00 96.50 196 LEU A CA 1
ATOM 1583 C C . LEU A 1 196 ? -4.448 -13.759 8.507 1.00 96.50 196 LEU A C 1
ATOM 1585 O O . LEU A 1 196 ? -3.775 -13.658 7.482 1.00 96.50 196 LEU A O 1
ATOM 1589 N N . ASN A 1 197 ? -4.156 -13.048 9.599 1.00 94.38 197 ASN A N 1
ATOM 1590 C CA . ASN A 1 197 ? -3.050 -12.092 9.659 1.00 94.38 197 ASN A CA 1
ATOM 1591 C C . ASN A 1 197 ? -1.690 -12.787 9.476 1.00 94.38 197 ASN A C 1
ATOM 1593 O O . ASN A 1 197 ? -0.852 -12.320 8.700 1.00 94.38 197 ASN A O 1
ATOM 1597 N N . LYS A 1 198 ? -1.478 -13.941 10.127 1.00 93.75 198 LYS A N 1
ATOM 1598 C CA . LYS A 1 198 ? -0.278 -14.773 9.925 1.00 93.75 198 LYS A CA 1
ATOM 1599 C C . LYS A 1 198 ? -0.136 -15.203 8.461 1.00 93.75 198 LYS A C 1
ATOM 1601 O O . LYS A 1 198 ? 0.963 -15.114 7.906 1.00 93.75 198 LYS A O 1
ATOM 1606 N N . GLU A 1 199 ? -1.226 -15.625 7.821 1.00 95.69 199 GLU A N 1
ATOM 1607 C CA . GLU A 1 199 ? -1.214 -16.026 6.411 1.00 95.69 199 GLU A CA 1
ATOM 1608 C C . GLU A 1 199 ? -0.894 -14.848 5.479 1.00 95.69 199 GLU A C 1
ATOM 1610 O O . GLU A 1 199 ? -0.040 -14.974 4.597 1.00 95.69 199 GLU A O 1
ATOM 1615 N N . LEU A 1 200 ? -1.511 -13.685 5.704 1.00 95.12 200 LEU A N 1
ATOM 1616 C CA . LEU A 1 200 ? -1.242 -12.467 4.938 1.00 95.12 200 LEU A CA 1
ATOM 1617 C C . LEU A 1 200 ? 0.215 -12.022 5.081 1.00 95.12 200 LEU A C 1
ATOM 1619 O O . LEU A 1 200 ? 0.862 -11.731 4.077 1.00 95.12 200 LEU A O 1
ATOM 1623 N N . ARG A 1 201 ? 0.785 -12.066 6.293 1.00 95.44 201 ARG A N 1
ATOM 1624 C CA . ARG A 1 201 ? 2.217 -11.791 6.508 1.00 95.44 201 ARG A CA 1
ATOM 1625 C C . ARG A 1 201 ? 3.107 -12.776 5.753 1.00 95.44 201 ARG A C 1
ATOM 1627 O O . ARG A 1 201 ? 4.126 -12.374 5.192 1.00 95.44 201 ARG A O 1
ATOM 1634 N N . ARG A 1 202 ? 2.739 -14.061 5.697 1.00 96.31 202 ARG A N 1
ATOM 1635 C CA . ARG A 1 202 ? 3.467 -15.066 4.903 1.00 96.31 202 ARG A CA 1
ATOM 1636 C C . ARG A 1 202 ? 3.393 -14.750 3.406 1.00 96.31 202 ARG A C 1
ATOM 1638 O O . ARG A 1 202 ? 4.431 -14.755 2.747 1.00 96.31 202 ARG A O 1
ATOM 1645 N N . LYS A 1 203 ? 2.204 -14.431 2.884 1.00 94.88 203 LYS A N 1
ATOM 1646 C CA . LYS A 1 203 ? 2.002 -14.016 1.482 1.00 94.88 203 LYS A CA 1
ATOM 1647 C C . LYS A 1 203 ? 2.804 -12.757 1.148 1.00 94.88 203 LYS A C 1
ATOM 1649 O O . LYS A 1 203 ? 3.478 -12.720 0.126 1.00 94.88 203 LYS A O 1
ATOM 1654 N N . GLN A 1 204 ? 2.825 -11.773 2.044 1.00 89.50 204 GLN A N 1
ATOM 1655 C CA . GLN A 1 204 ? 3.614 -10.555 1.878 1.00 89.50 204 GLN A CA 1
ATOM 1656 C C . GLN A 1 204 ? 5.116 -10.851 1.769 1.00 89.50 204 GLN A C 1
ATOM 1658 O O . GLN A 1 204 ? 5.771 -10.309 0.883 1.00 89.50 204 GLN A O 1
ATOM 1663 N N . ARG A 1 205 ? 5.663 -11.736 2.615 1.00 95.12 205 ARG A N 1
ATOM 1664 C CA . ARG A 1 205 ? 7.077 -12.151 2.528 1.00 95.12 205 ARG A CA 1
ATOM 1665 C C . ARG A 1 205 ? 7.396 -12.838 1.200 1.00 95.12 205 ARG A C 1
ATOM 1667 O O . ARG A 1 205 ? 8.436 -12.554 0.615 1.00 95.12 205 ARG A O 1
ATOM 1674 N N . LEU A 1 206 ? 6.507 -13.707 0.713 1.00 96.44 206 LEU A N 1
ATOM 1675 C CA . LEU A 1 206 ? 6.679 -14.368 -0.585 1.00 96.44 206 LEU A CA 1
ATOM 1676 C C . LEU A 1 206 ? 6.670 -13.361 -1.737 1.00 96.44 206 LEU A C 1
ATOM 1678 O O . LEU A 1 206 ? 7.579 -13.378 -2.561 1.00 96.44 206 LEU A O 1
ATOM 1682 N N . ASN A 1 207 ? 5.708 -12.438 -1.751 1.00 93.25 207 ASN A N 1
ATOM 1683 C CA . ASN A 1 207 ? 5.640 -11.396 -2.775 1.00 93.25 207 ASN A CA 1
ATOM 1684 C C . ASN A 1 207 ? 6.872 -10.479 -2.724 1.00 93.25 207 ASN A C 1
ATOM 1686 O O . ASN A 1 207 ? 7.428 -10.134 -3.761 1.00 93.25 207 ASN A O 1
ATOM 1690 N N . GLN A 1 208 ? 7.352 -10.119 -1.529 1.00 93.88 208 GLN A N 1
ATOM 1691 C CA . GLN A 1 208 ? 8.594 -9.353 -1.377 1.00 93.88 208 GLN A CA 1
ATOM 1692 C C . GLN A 1 208 ? 9.811 -10.108 -1.924 1.00 93.88 208 GLN A C 1
ATOM 1694 O O . GLN A 1 208 ? 10.654 -9.496 -2.578 1.00 93.88 208 GLN A O 1
ATOM 1699 N N . ALA A 1 209 ? 9.905 -11.420 -1.693 1.00 94.25 209 ALA A N 1
ATOM 1700 C CA . ALA A 1 209 ? 10.973 -12.245 -2.254 1.00 94.25 209 ALA A CA 1
ATOM 1701 C C . ALA A 1 209 ? 10.894 -12.319 -3.789 1.00 94.25 209 ALA A C 1
ATOM 1703 O O . ALA A 1 209 ? 11.915 -12.177 -4.459 1.00 94.25 209 ALA A O 1
ATOM 1704 N N . GLN A 1 210 ? 9.689 -12.460 -4.351 1.00 97.38 210 GLN A N 1
ATOM 1705 C CA . GLN A 1 210 ? 9.469 -12.432 -5.801 1.00 97.38 210 GLN A CA 1
ATOM 1706 C C . GLN A 1 210 ? 9.870 -11.088 -6.418 1.00 97.38 210 GLN A C 1
ATOM 1708 O O . GLN A 1 210 ? 10.585 -11.068 -7.415 1.00 97.38 210 GLN A O 1
ATOM 1713 N N . ILE A 1 211 ? 9.485 -9.964 -5.802 1.00 94.56 211 ILE A N 1
ATOM 1714 C CA . ILE A 1 211 ? 9.871 -8.624 -6.269 1.00 94.56 211 ILE A CA 1
ATOM 1715 C C . ILE A 1 211 ? 11.393 -8.465 -6.269 1.00 94.56 211 ILE A C 1
ATOM 1717 O O . ILE A 1 211 ? 11.945 -7.968 -7.246 1.00 94.56 211 ILE A O 1
ATOM 1721 N N . ARG A 1 212 ? 12.082 -8.911 -5.210 1.00 96.12 212 ARG A N 1
ATOM 1722 C CA . ARG A 1 212 ? 13.554 -8.890 -5.167 1.00 96.12 212 ARG A CA 1
ATOM 1723 C C . ARG A 1 212 ? 14.158 -9.716 -6.301 1.00 96.12 212 ARG A C 1
ATOM 1725 O O . ARG A 1 212 ? 15.005 -9.203 -7.017 1.00 96.12 212 ARG A O 1
ATOM 1732 N N . SER A 1 213 ? 13.643 -10.924 -6.539 1.00 96.69 213 SER A N 1
ATOM 1733 C CA . SER A 1 213 ? 14.093 -11.754 -7.661 1.00 96.69 213 SER A CA 1
ATOM 1734 C C . SER A 1 213 ? 13.886 -11.070 -9.019 1.00 96.69 213 SER A C 1
ATOM 1736 O O . SER A 1 213 ? 14.778 -11.115 -9.860 1.00 96.69 213 SER A O 1
ATOM 1738 N N . PHE A 1 214 ? 12.759 -10.381 -9.234 1.00 96.88 214 PHE A N 1
ATOM 1739 C CA . PHE A 1 214 ? 12.540 -9.614 -10.465 1.00 96.88 214 PHE A CA 1
ATOM 1740 C C . PHE A 1 214 ? 13.473 -8.410 -10.600 1.00 96.88 214 PHE A C 1
ATOM 1742 O O . PHE A 1 214 ? 13.894 -8.096 -11.711 1.00 96.88 214 PHE A O 1
ATOM 1749 N N . ILE A 1 215 ? 13.814 -7.741 -9.496 1.00 97.50 215 ILE A N 1
ATOM 1750 C CA . ILE A 1 215 ? 14.804 -6.657 -9.502 1.00 97.50 215 ILE A CA 1
ATOM 1751 C C . ILE A 1 215 ? 16.175 -7.205 -9.914 1.00 97.50 215 ILE A C 1
ATOM 1753 O O . ILE A 1 215 ? 16.805 -6.623 -10.795 1.00 97.50 215 ILE A O 1
ATOM 1757 N N . ASP A 1 216 ? 16.593 -8.340 -9.351 1.00 96.38 216 ASP A N 1
ATOM 1758 C CA . ASP A 1 216 ? 17.873 -8.976 -9.682 1.00 96.38 216 ASP A CA 1
ATOM 1759 C C . ASP A 1 216 ? 17.915 -9.416 -11.156 1.00 96.38 216 ASP A C 1
ATOM 1761 O O . ASP A 1 216 ? 18.874 -9.120 -11.870 1.00 96.38 216 ASP A O 1
ATOM 1765 N N . GLN A 1 217 ? 16.839 -10.040 -11.652 1.00 97.62 217 GLN A N 1
ATOM 1766 C CA . GLN A 1 217 ? 16.709 -10.415 -13.067 1.00 97.62 217 GLN A CA 1
ATOM 1767 C C . GLN A 1 217 ? 16.757 -9.189 -13.988 1.00 97.62 217 GLN A C 1
ATOM 1769 O O . GLN A 1 217 ? 17.437 -9.205 -15.014 1.00 97.62 217 GLN A O 1
ATOM 1774 N N . LYS A 1 218 ? 16.070 -8.099 -13.623 1.00 97.00 218 LYS A N 1
ATOM 1775 C CA . LYS A 1 218 ? 16.106 -6.847 -14.386 1.00 97.00 218 LYS A CA 1
ATOM 1776 C C . LYS A 1 218 ? 17.515 -6.257 -14.420 1.00 97.00 218 LYS A C 1
ATOM 1778 O O . LYS A 1 218 ? 17.950 -5.830 -15.487 1.00 97.00 218 LYS A O 1
ATOM 1783 N N . ALA A 1 219 ? 18.222 -6.242 -13.291 1.00 95.19 219 ALA A N 1
ATOM 1784 C CA . ALA A 1 219 ? 19.596 -5.756 -13.224 1.00 95.19 219 ALA A CA 1
ATOM 1785 C C . ALA A 1 219 ? 20.523 -6.586 -14.128 1.00 95.19 219 ALA A C 1
ATOM 1787 O O . ALA A 1 219 ? 21.276 -6.020 -14.917 1.00 95.19 219 ALA A O 1
ATOM 1788 N N . GLN A 1 220 ? 20.397 -7.917 -14.095 1.00 97.19 220 GLN A N 1
ATOM 1789 C CA . GLN A 1 220 ? 21.165 -8.815 -14.961 1.00 97.19 220 GLN A CA 1
ATOM 1790 C C . GLN A 1 220 ? 20.903 -8.550 -16.451 1.00 97.19 220 GLN A C 1
ATOM 1792 O O . GLN A 1 220 ? 21.848 -8.443 -17.235 1.00 97.19 220 GLN A O 1
ATOM 1797 N N . LEU A 1 221 ? 19.635 -8.396 -16.845 1.00 97.38 221 LEU A N 1
ATOM 1798 C CA . LEU A 1 221 ? 19.266 -8.073 -18.227 1.00 97.38 221 LEU A CA 1
ATOM 1799 C C . LEU A 1 221 ? 19.808 -6.706 -18.664 1.00 97.38 221 LEU A C 1
ATOM 1801 O O . LEU A 1 221 ? 20.266 -6.564 -19.795 1.00 97.38 221 LEU A O 1
ATOM 1805 N N . GLN A 1 222 ? 19.808 -5.708 -17.777 1.00 96.81 222 GLN A N 1
ATOM 1806 C CA . GLN A 1 222 ? 20.390 -4.395 -18.067 1.00 96.81 222 GLN A CA 1
ATOM 1807 C C . GLN A 1 222 ? 21.904 -4.474 -18.295 1.00 96.81 222 GLN A C 1
ATOM 1809 O O . GLN A 1 222 ? 22.408 -3.848 -19.229 1.00 96.81 222 GLN A O 1
ATOM 1814 N N . THR A 1 223 ? 22.630 -5.268 -17.502 1.00 96.31 223 THR A N 1
ATOM 1815 C CA . THR A 1 223 ? 24.063 -5.511 -17.725 1.00 96.31 223 THR A CA 1
ATOM 1816 C C . THR A 1 223 ? 24.308 -6.187 -19.073 1.00 96.31 223 THR A C 1
ATOM 1818 O O . THR A 1 223 ? 25.143 -5.717 -19.844 1.00 96.31 223 THR A O 1
ATOM 1821 N N . GLN A 1 224 ? 23.533 -7.223 -19.410 1.00 96.81 224 GLN A N 1
ATOM 1822 C CA . GLN A 1 224 ? 23.633 -7.896 -20.710 1.00 96.81 224 GLN A CA 1
ATOM 1823 C C . GLN A 1 224 ? 23.343 -6.943 -21.876 1.00 96.81 224 GLN A C 1
ATOM 1825 O O . GLN A 1 224 ? 24.047 -6.954 -22.884 1.00 96.81 224 GLN A O 1
ATOM 1830 N N . GLN A 1 225 ? 22.338 -6.075 -21.741 1.00 96.56 225 GLN A N 1
ATOM 1831 C CA . GLN A 1 225 ? 22.015 -5.075 -22.755 1.00 96.56 225 GLN A CA 1
ATOM 1832 C C . GLN A 1 225 ? 23.152 -4.058 -22.933 1.00 96.56 225 GLN A C 1
ATOM 1834 O O . GLN A 1 225 ? 23.477 -3.693 -24.064 1.00 96.56 225 GLN A O 1
ATOM 1839 N N . TYR A 1 226 ? 23.784 -3.625 -21.840 1.00 97.06 226 TYR A N 1
ATOM 1840 C CA . TYR A 1 226 ? 24.951 -2.745 -21.894 1.00 97.06 226 TYR A CA 1
ATOM 1841 C C . TYR A 1 226 ? 26.131 -3.406 -22.621 1.00 97.06 226 TYR A C 1
ATOM 1843 O O . TYR A 1 226 ? 26.730 -2.792 -23.505 1.00 97.06 226 TYR A O 1
ATOM 1851 N N . GLU A 1 227 ? 26.431 -4.669 -22.311 1.00 97.12 227 GLU A N 1
ATOM 1852 C CA . GLU A 1 227 ? 27.490 -5.427 -22.987 1.00 97.12 227 GLU A CA 1
ATOM 1853 C C . GLU A 1 227 ? 27.205 -5.621 -24.478 1.00 97.12 227 GLU A C 1
ATOM 1855 O O . GLU A 1 227 ? 28.088 -5.382 -25.304 1.00 97.12 227 GLU A O 1
ATOM 1860 N N . LEU A 1 228 ? 25.969 -5.975 -24.845 1.00 97.12 228 LEU A N 1
ATOM 1861 C CA . LEU A 1 228 ? 25.555 -6.093 -26.245 1.00 97.12 228 LEU A CA 1
ATOM 1862 C C . LEU A 1 228 ? 25.718 -4.773 -27.000 1.00 97.12 228 LEU A C 1
ATOM 1864 O O . LEU A 1 228 ? 26.224 -4.767 -28.121 1.00 97.12 228 LEU A O 1
ATOM 1868 N N . ASN A 1 229 ? 25.335 -3.651 -26.391 1.00 97.12 229 ASN A N 1
ATOM 1869 C CA . ASN A 1 229 ? 25.515 -2.332 -26.993 1.00 97.12 229 ASN A CA 1
ATOM 1870 C C . ASN A 1 229 ? 26.999 -1.984 -27.165 1.00 97.12 229 ASN A C 1
ATOM 1872 O O . ASN A 1 229 ? 27.390 -1.498 -28.227 1.00 97.12 229 ASN A O 1
ATOM 1876 N N . ARG A 1 230 ? 27.840 -2.298 -26.171 1.00 97.56 230 ARG A N 1
ATOM 1877 C CA . ARG A 1 230 ? 29.295 -2.110 -26.260 1.00 97.56 230 ARG A CA 1
ATOM 1878 C C . ARG A 1 230 ? 29.892 -2.926 -27.406 1.00 97.56 230 ARG A C 1
ATOM 1880 O O . ARG A 1 230 ? 30.660 -2.395 -28.201 1.00 97.56 230 ARG A O 1
ATOM 1887 N N . LEU A 1 231 ? 29.515 -4.200 -27.520 1.00 96.69 231 LEU A N 1
ATOM 1888 C CA . LEU A 1 231 ? 29.980 -5.081 -28.593 1.00 96.69 231 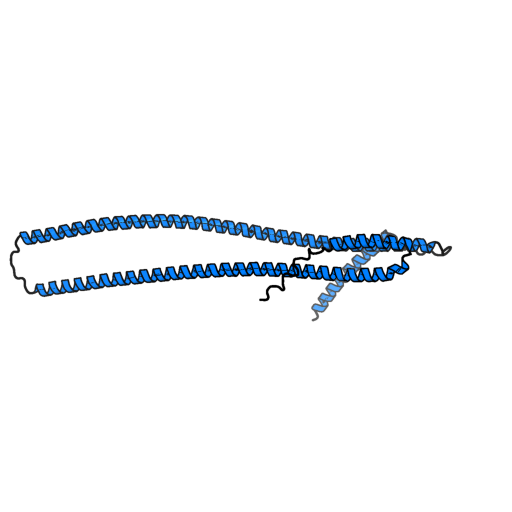LEU A CA 1
ATOM 1889 C C . LEU A 1 231 ? 29.525 -4.591 -29.971 1.00 96.69 231 LEU A C 1
ATOM 1891 O O . LEU A 1 231 ? 30.333 -4.567 -30.895 1.00 96.69 231 LEU A O 1
ATOM 1895 N N . ARG A 1 232 ? 28.271 -4.139 -30.105 1.00 97.25 232 ARG A N 1
ATOM 1896 C CA . ARG A 1 232 ? 27.763 -3.530 -31.347 1.00 97.25 232 ARG A CA 1
ATOM 1897 C C . ARG A 1 232 ? 28.566 -2.293 -31.746 1.00 97.25 232 ARG A C 1
ATOM 1899 O O . ARG A 1 232 ? 28.894 -2.144 -32.919 1.00 97.25 232 ARG A O 1
ATOM 1906 N N . GLN A 1 233 ? 28.924 -1.438 -30.788 1.00 96.19 233 GLN A N 1
ATOM 1907 C CA . GLN A 1 233 ? 29.762 -0.268 -31.051 1.00 96.19 233 GLN A CA 1
ATOM 1908 C C . GLN A 1 233 ? 31.168 -0.671 -31.519 1.00 96.19 233 GLN A C 1
ATOM 1910 O O . GLN A 1 233 ? 31.650 -0.141 -32.518 1.00 96.19 233 GLN A O 1
ATOM 1915 N N . CYS A 1 234 ? 31.813 -1.633 -30.850 1.00 95.88 234 CYS A N 1
ATOM 1916 C CA . CYS A 1 234 ? 33.120 -2.149 -31.270 1.00 95.88 234 CYS A CA 1
ATOM 1917 C C . CYS A 1 234 ? 33.075 -2.757 -32.677 1.00 95.88 234 CYS A C 1
ATOM 1919 O O . CYS A 1 234 ? 33.971 -2.507 -33.480 1.00 95.88 234 CYS A O 1
ATOM 1921 N N . LEU A 1 235 ? 32.025 -3.522 -32.984 1.00 95.38 235 LEU A N 1
ATOM 1922 C CA . LEU A 1 235 ? 31.839 -4.139 -34.293 1.00 95.38 235 LEU A CA 1
ATOM 1923 C C . LEU A 1 235 ? 31.632 -3.080 -35.383 1.00 95.38 235 LEU A C 1
ATOM 1925 O O . LEU A 1 235 ? 32.280 -3.154 -36.419 1.00 95.38 235 LEU A O 1
ATOM 1929 N N . SER A 1 236 ? 30.842 -2.038 -35.113 1.00 95.69 236 SER A N 1
ATOM 1930 C CA . SER A 1 236 ? 30.671 -0.904 -36.031 1.00 95.69 236 SER A CA 1
ATOM 1931 C C . SER A 1 236 ? 31.992 -0.173 -36.322 1.00 95.69 236 SER A C 1
ATOM 1933 O O . SER A 1 236 ? 32.271 0.172 -37.471 1.00 95.69 236 SER A O 1
ATOM 1935 N N . ILE A 1 237 ? 32.841 0.024 -35.304 1.00 93.94 237 ILE A N 1
ATOM 1936 C CA . ILE A 1 237 ? 34.176 0.620 -35.484 1.00 93.94 237 ILE A CA 1
ATOM 1937 C C . ILE A 1 237 ? 35.060 -0.288 -36.349 1.00 93.94 237 ILE A C 1
ATOM 1939 O O . ILE A 1 237 ? 35.692 0.197 -37.286 1.00 93.94 237 ILE A O 1
ATOM 1943 N N . ALA A 1 238 ? 35.081 -1.593 -36.069 1.00 92.19 238 ALA A N 1
ATOM 1944 C CA . ALA A 1 238 ? 35.865 -2.559 -36.836 1.00 92.19 238 ALA A CA 1
ATOM 1945 C C . ALA A 1 238 ? 35.398 -2.651 -38.301 1.00 92.19 238 ALA A C 1
ATOM 1947 O O . ALA A 1 238 ? 36.220 -2.693 -39.213 1.00 92.19 238 ALA A O 1
ATOM 1948 N N . GLU A 1 239 ? 34.087 -2.618 -38.551 1.00 93.62 239 GLU A N 1
ATOM 1949 C CA . GLU A 1 239 ? 33.523 -2.576 -39.905 1.00 93.62 239 GLU A CA 1
ATOM 1950 C C . GLU A 1 239 ? 33.946 -1.319 -40.668 1.00 93.62 239 GLU A C 1
ATOM 1952 O O . GLU A 1 239 ? 34.267 -1.408 -41.854 1.00 93.62 239 GLU A O 1
ATOM 1957 N N . LYS A 1 240 ? 33.976 -0.157 -40.003 1.00 92.75 240 LYS A N 1
ATOM 1958 C CA . LYS A 1 240 ? 34.453 1.090 -40.610 1.00 92.75 240 LYS A CA 1
ATOM 1959 C C . LYS A 1 240 ? 35.938 1.001 -40.962 1.00 92.75 240 LYS A C 1
ATOM 1961 O O . LYS A 1 240 ? 36.298 1.257 -42.102 1.00 92.75 240 LYS A O 1
ATOM 1966 N N . GLN A 1 241 ? 36.770 0.546 -40.026 1.00 90.25 241 GLN A N 1
ATOM 1967 C CA . GLN A 1 241 ? 38.203 0.349 -40.268 1.00 90.25 241 GLN A CA 1
ATOM 1968 C C . GLN A 1 241 ? 38.460 -0.623 -41.428 1.00 90.25 241 GLN A C 1
ATOM 1970 O O . GLN A 1 241 ? 39.302 -0.353 -42.279 1.00 90.25 241 GLN A O 1
ATOM 1975 N N . ASN A 1 242 ? 37.703 -1.720 -41.514 1.00 88.81 242 ASN A N 1
ATOM 1976 C CA . ASN A 1 242 ? 37.818 -2.671 -42.619 1.00 88.81 242 ASN A CA 1
ATOM 1977 C C . ASN A 1 242 ? 37.435 -2.053 -43.974 1.00 88.81 242 ASN A C 1
ATOM 1979 O O . ASN A 1 242 ? 38.092 -2.339 -44.975 1.00 88.81 242 ASN A O 1
ATOM 1983 N N . LYS A 1 243 ? 36.398 -1.204 -44.022 1.00 90.38 243 LYS A N 1
ATOM 1984 C CA . LYS A 1 243 ? 36.031 -0.457 -45.238 1.00 90.38 243 LYS A CA 1
ATOM 1985 C C . LYS A 1 243 ? 37.128 0.530 -45.635 1.00 90.38 243 LYS A C 1
ATOM 1987 O O . LYS A 1 243 ? 37.552 0.501 -46.786 1.00 90.38 243 LYS A O 1
ATOM 1992 N N . ASP A 1 244 ? 37.639 1.305 -44.680 1.00 88.75 244 ASP A N 1
ATOM 1993 C CA . ASP A 1 244 ? 38.711 2.280 -44.909 1.00 88.75 244 ASP A CA 1
ATOM 1994 C C . ASP A 1 244 ? 39.981 1.591 -45.459 1.00 88.75 244 ASP A C 1
ATOM 1996 O O . ASP A 1 244 ? 40.581 2.061 -46.425 1.00 88.75 244 ASP A O 1
ATOM 2000 N N . ILE A 1 245 ? 40.366 0.428 -44.910 1.00 87.25 245 ILE A N 1
ATOM 2001 C CA . ILE A 1 245 ? 41.498 -0.379 -45.406 1.00 87.25 245 ILE A CA 1
ATOM 2002 C C . ILE A 1 245 ? 41.232 -0.898 -46.829 1.00 87.25 245 ILE A C 1
ATOM 2004 O O . ILE A 1 245 ? 42.120 -0.861 -47.687 1.00 87.25 245 ILE A O 1
ATOM 2008 N N . ALA A 1 246 ? 40.016 -1.377 -47.110 1.00 86.00 246 ALA A N 1
ATOM 2009 C CA . ALA A 1 246 ? 39.647 -1.862 -48.439 1.00 86.00 246 ALA A CA 1
ATOM 2010 C C . ALA A 1 246 ? 39.668 -0.739 -49.493 1.00 86.00 246 ALA A C 1
ATOM 2012 O O . ALA A 1 246 ? 40.093 -0.965 -50.627 1.00 86.00 246 ALA A O 1
ATOM 2013 N N . GLU A 1 247 ? 39.250 0.473 -49.125 1.00 84.38 247 GLU A N 1
ATOM 2014 C CA . GLU A 1 247 ? 39.318 1.667 -49.974 1.00 84.38 247 GLU A CA 1
ATOM 2015 C C . GLU A 1 247 ? 40.762 2.123 -50.211 1.00 84.38 247 GLU A C 1
ATOM 2017 O O . GLU A 1 247 ? 41.141 2.353 -51.359 1.00 84.38 247 GLU A O 1
ATOM 2022 N N . GLN A 1 248 ? 41.603 2.152 -49.173 1.00 80.19 248 GLN A N 1
ATOM 2023 C CA . GLN A 1 248 ? 43.036 2.450 -49.309 1.00 80.19 248 GLN A CA 1
ATOM 2024 C C . GLN A 1 248 ? 43.751 1.450 -50.228 1.00 80.19 248 GLN A C 1
ATOM 2026 O O . GLN A 1 248 ? 44.575 1.844 -51.049 1.00 80.19 248 GLN A O 1
ATOM 2031 N N . THR A 1 249 ? 43.396 0.164 -50.155 1.00 75.06 249 THR A N 1
ATOM 2032 C CA . THR A 1 249 ? 43.961 -0.879 -51.031 1.00 75.06 249 THR A CA 1
ATOM 2033 C C . THR A 1 249 ? 43.522 -0.697 -52.492 1.00 75.06 249 THR A C 1
ATOM 2035 O O . THR A 1 249 ? 44.310 -0.898 -53.419 1.00 75.06 249 THR A O 1
ATOM 2038 N N . LYS A 1 250 ? 42.274 -0.271 -52.732 1.00 75.81 250 LYS A N 1
ATOM 2039 C CA . LYS A 1 250 ? 41.779 0.063 -54.082 1.00 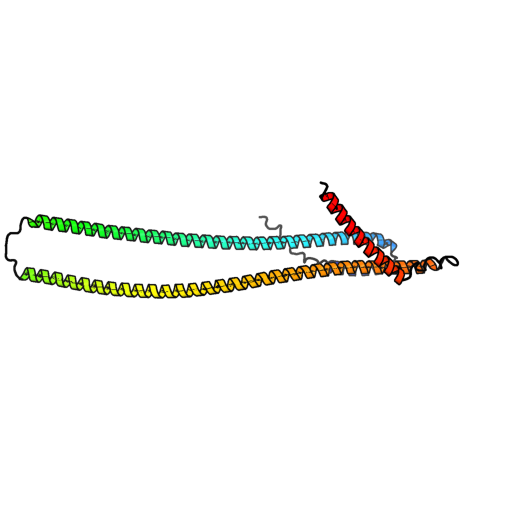75.81 250 LYS A CA 1
ATOM 2040 C C . LYS A 1 250 ? 42.447 1.313 -54.663 1.00 75.81 250 LYS A C 1
ATOM 2042 O O . LYS A 1 250 ? 42.773 1.333 -55.846 1.00 75.81 250 LYS A O 1
ATOM 2047 N N . LEU A 1 251 ? 42.683 2.335 -53.843 1.00 66.06 251 LEU A N 1
ATOM 2048 C CA . LEU A 1 251 ? 43.405 3.543 -54.256 1.00 66.06 251 LEU A CA 1
ATOM 2049 C C . LEU A 1 251 ? 44.869 3.223 -54.591 1.00 66.06 251 LEU A C 1
ATOM 2051 O O . LEU A 1 251 ? 45.333 3.569 -55.673 1.00 66.06 251 LEU A O 1
ATOM 2055 N N . ALA A 1 252 ? 45.549 2.441 -53.747 1.00 63.44 252 ALA A N 1
ATOM 2056 C CA . ALA A 1 252 ? 46.919 1.992 -54.000 1.00 63.44 252 ALA A CA 1
ATOM 2057 C C . ALA A 1 252 ? 47.055 1.145 -55.283 1.00 63.44 252 ALA A C 1
ATOM 2059 O O . ALA A 1 252 ? 48.047 1.255 -55.993 1.00 63.44 252 ALA A O 1
ATOM 2060 N N . THR A 1 253 ? 46.052 0.331 -55.628 1.00 56.25 253 THR A N 1
ATOM 2061 C CA . THR A 1 253 ? 46.057 -0.459 -56.878 1.00 56.25 253 THR A CA 1
ATOM 2062 C C . THR A 1 253 ? 45.706 0.357 -58.126 1.00 56.25 253 THR A C 1
ATOM 2064 O O . THR A 1 253 ? 46.054 -0.056 -59.230 1.00 56.25 253 THR A O 1
ATOM 2067 N N . THR A 1 254 ? 45.061 1.517 -57.976 1.00 54.69 254 THR A N 1
ATOM 2068 C CA . THR A 1 254 ? 44.707 2.400 -59.102 1.00 54.69 254 THR A CA 1
ATOM 2069 C C . THR A 1 254 ? 45.837 3.389 -59.418 1.00 54.69 254 THR A C 1
ATOM 2071 O O . THR A 1 254 ? 46.136 3.608 -60.591 1.00 54.69 254 THR A O 1
ATOM 2074 N N . ASP A 1 255 ? 46.534 3.901 -58.395 1.00 45.84 255 ASP A N 1
ATOM 2075 C CA . ASP A 1 255 ? 47.678 4.818 -58.553 1.00 45.84 255 ASP A CA 1
ATOM 2076 C C . ASP A 1 255 ? 48.971 4.117 -59.024 1.00 45.84 255 ASP A C 1
ATOM 2078 O O . ASP A 1 255 ? 49.853 4.752 -59.606 1.00 45.84 255 ASP A O 1
ATOM 2082 N N . CYS A 1 256 ? 49.075 2.793 -58.865 1.00 46.34 256 CYS A N 1
ATOM 2083 C CA . CYS A 1 256 ? 50.211 1.997 -59.349 1.00 46.34 256 CYS A CA 1
ATOM 2084 C C . CYS A 1 256 ? 50.149 1.615 -60.843 1.00 46.34 256 CYS A C 1
ATOM 2086 O O . CYS A 1 256 ? 51.001 0.859 -61.299 1.00 46.34 256 CYS A O 1
ATOM 2088 N N . ASN A 1 257 ? 49.189 2.130 -61.624 1.00 46.59 257 ASN A N 1
ATOM 2089 C CA . ASN A 1 257 ? 49.128 1.879 -63.074 1.00 46.59 257 ASN A CA 1
ATOM 2090 C C . ASN A 1 257 ? 49.766 2.980 -63.939 1.00 46.59 257 ASN A C 1
ATOM 2092 O O . ASN A 1 257 ? 49.891 2.788 -65.147 1.00 46.59 257 ASN A O 1
ATOM 2096 N N . SER A 1 258 ? 50.179 4.121 -63.371 1.00 48.91 258 SER A N 1
ATOM 2097 C CA . SER A 1 258 ? 50.735 5.232 -64.168 1.00 48.91 258 SER A CA 1
ATOM 2098 C C . SER A 1 258 ? 52.212 5.540 -63.941 1.00 48.91 258 SER A C 1
ATOM 2100 O O . SER A 1 258 ? 52.806 6.226 -64.767 1.00 48.91 258 SER A O 1
ATOM 2102 N N . ILE A 1 259 ? 52.833 5.056 -62.867 1.00 49.56 259 ILE A N 1
ATOM 2103 C CA . ILE A 1 259 ? 54.266 5.241 -62.610 1.00 49.56 259 ILE A CA 1
ATOM 2104 C C . ILE A 1 259 ? 54.713 4.045 -61.772 1.00 49.56 259 ILE A C 1
ATOM 2106 O O . ILE A 1 259 ? 54.070 3.798 -60.761 1.00 49.56 259 ILE A O 1
ATOM 2110 N N . LEU A 1 260 ? 55.797 3.366 -62.175 1.00 41.03 260 LEU A N 1
ATOM 2111 C CA . LEU A 1 260 ? 56.647 2.420 -61.413 1.00 41.03 260 LEU A CA 1
ATOM 2112 C C . LEU A 1 260 ? 56.892 1.093 -62.140 1.00 41.03 260 LEU A C 1
ATOM 2114 O O . LEU A 1 260 ? 56.688 0.006 -61.610 1.00 41.03 260 LEU A O 1
ATOM 2118 N N . ASP A 1 261 ? 57.457 1.216 -63.336 1.00 45.75 261 ASP A N 1
ATOM 2119 C CA . ASP A 1 261 ? 58.487 0.281 -63.769 1.00 45.75 261 ASP A CA 1
ATOM 2120 C C . ASP A 1 261 ? 59.766 0.621 -62.956 1.00 45.75 261 ASP A C 1
ATOM 2122 O O . ASP A 1 261 ? 60.164 1.787 -62.900 1.00 45.75 261 ASP A O 1
ATOM 2126 N N . VAL A 1 262 ? 60.399 -0.386 -62.336 1.00 49.62 262 VAL A N 1
ATOM 2127 C CA . VAL A 1 262 ? 61.822 -0.449 -61.901 1.00 49.62 262 VAL A CA 1
ATOM 2128 C C . VAL A 1 262 ? 62.225 -0.387 -60.399 1.00 49.62 262 VAL A C 1
ATOM 2130 O O . VAL A 1 262 ? 63.319 -0.868 -60.117 1.00 49.62 262 VAL A O 1
ATOM 2133 N N . THR A 1 263 ? 61.454 0.039 -59.380 1.00 47.06 263 THR A N 1
ATOM 2134 C CA . THR A 1 263 ? 62.057 0.132 -58.001 1.00 47.06 263 THR A CA 1
ATOM 2135 C C . THR A 1 263 ? 61.237 -0.251 -56.753 1.00 47.06 263 THR A C 1
ATOM 2137 O O . THR A 1 263 ? 61.727 -0.038 -55.644 1.00 47.06 263 THR A O 1
ATOM 2140 N N . ILE A 1 264 ? 60.060 -0.885 -56.850 1.00 51.00 264 ILE A N 1
ATOM 2141 C CA . ILE A 1 264 ? 59.268 -1.286 -55.654 1.00 51.00 264 ILE A CA 1
ATOM 2142 C C . ILE A 1 264 ? 58.975 -2.791 -55.620 1.00 51.00 264 ILE A C 1
ATOM 2144 O O . ILE A 1 264 ? 57.846 -3.212 -55.409 1.00 51.00 264 ILE A O 1
ATOM 2148 N N . GLU A 1 265 ? 59.986 -3.639 -55.792 1.00 48.09 265 GLU A N 1
ATOM 2149 C CA . GLU A 1 265 ? 59.849 -5.056 -55.404 1.00 48.09 265 GLU A CA 1
ATOM 2150 C C . GLU A 1 265 ? 60.409 -5.340 -54.000 1.00 48.09 265 GLU A C 1
ATOM 2152 O O . GLU A 1 265 ? 60.057 -6.345 -53.386 1.00 48.09 265 GLU A O 1
ATOM 2157 N N . ASP A 1 266 ? 61.197 -4.424 -53.424 1.00 51.53 266 ASP A N 1
ATOM 2158 C CA . ASP A 1 266 ? 61.977 -4.718 -52.209 1.00 51.53 266 ASP A CA 1
ATOM 2159 C C . ASP A 1 266 ? 61.406 -4.113 -50.908 1.00 51.53 266 ASP A C 1
ATOM 2161 O O . ASP A 1 266 ? 61.910 -4.365 -49.817 1.00 51.53 266 ASP A O 1
ATOM 2165 N N . SER A 1 267 ? 60.322 -3.325 -50.982 1.00 56.31 267 SER A N 1
ATOM 2166 C CA . SER A 1 267 ? 59.730 -2.646 -49.804 1.00 56.31 267 SER A CA 1
ATOM 2167 C C . SER A 1 267 ? 58.423 -3.256 -49.279 1.00 56.31 267 SER A C 1
ATOM 2169 O O . SER A 1 267 ? 57.925 -2.818 -48.245 1.00 56.31 267 SER A O 1
ATOM 2171 N N . GLN A 1 268 ? 57.872 -4.274 -49.947 1.00 54.84 268 GLN A N 1
ATOM 2172 C CA . GLN A 1 268 ? 56.633 -4.967 -49.540 1.00 54.84 268 GLN A CA 1
ATOM 2173 C C . GLN A 1 268 ? 56.879 -6.416 -49.084 1.00 54.84 268 GLN A C 1
ATOM 2175 O O . GLN A 1 268 ? 55.937 -7.149 -48.786 1.00 54.84 268 GLN A O 1
ATOM 2180 N N . LYS A 1 269 ? 58.143 -6.847 -48.985 1.00 60.16 269 LYS A N 1
ATOM 2181 C CA . LYS A 1 269 ? 58.482 -8.159 -48.430 1.00 60.16 269 LYS A CA 1
ATOM 2182 C C . LYS A 1 269 ? 58.416 -8.071 -46.897 1.00 60.16 269 LYS A C 1
ATOM 2184 O O . LYS A 1 269 ? 59.128 -7.242 -46.323 1.00 60.16 269 LYS A O 1
ATOM 2189 N N . PRO A 1 270 ? 57.567 -8.858 -46.209 1.00 59.03 270 PRO A N 1
ATOM 2190 C CA . PRO A 1 270 ? 57.516 -8.837 -44.751 1.00 59.03 270 PRO A CA 1
ATOM 2191 C C . PRO A 1 270 ? 58.905 -9.176 -44.197 1.00 59.03 270 PRO A C 1
ATOM 2193 O O . PRO A 1 270 ? 59.457 -10.232 -44.495 1.00 59.03 270 PRO A O 1
ATOM 2196 N N . LYS A 1 271 ? 59.485 -8.239 -43.431 1.00 69.56 271 LYS A N 1
ATOM 2197 C CA . LYS A 1 271 ? 60.858 -8.326 -42.893 1.00 69.56 271 LYS A CA 1
ATOM 2198 C C . LYS A 1 271 ? 61.047 -9.454 -41.877 1.00 69.56 271 LYS A C 1
ATOM 2200 O O . LYS A 1 271 ? 62.184 -9.789 -41.577 1.00 69.56 271 LYS A O 1
ATOM 2205 N N . PHE A 1 272 ? 59.943 -9.998 -41.369 1.00 68.62 272 PHE A N 1
ATOM 2206 C CA . PHE A 1 272 ? 59.912 -11.072 -40.391 1.00 68.62 272 PHE A CA 1
ATOM 2207 C C . PHE A 1 272 ? 58.938 -12.154 -40.837 1.00 68.62 272 PHE A C 1
ATOM 2209 O O . PHE A 1 272 ? 57.860 -11.857 -41.367 1.00 68.62 272 PHE A O 1
ATOM 2216 N N . THR A 1 273 ? 59.302 -13.410 -40.609 1.00 81.88 273 THR A N 1
ATOM 2217 C CA . THR A 1 273 ? 58.389 -14.536 -40.810 1.00 81.88 273 THR A CA 1
ATOM 2218 C C . THR A 1 273 ? 57.284 -14.520 -39.748 1.00 81.88 273 THR A C 1
ATOM 2220 O O . THR A 1 273 ? 57.418 -13.918 -38.682 1.00 81.88 273 THR A O 1
ATOM 2223 N N . SER A 1 274 ? 56.151 -15.181 -40.017 1.00 79.69 274 SER A N 1
ATOM 2224 C CA . SER A 1 274 ? 55.047 -15.246 -39.045 1.00 79.69 274 SER A CA 1
ATOM 2225 C C . SER A 1 274 ? 55.467 -15.856 -37.704 1.00 79.69 274 SER A C 1
ATOM 2227 O O . SER A 1 274 ? 54.796 -15.598 -36.706 1.00 79.69 274 SER A O 1
ATOM 2229 N N . ASP A 1 275 ? 56.511 -16.680 -37.682 1.00 80.69 275 ASP A N 1
ATOM 2230 C CA . ASP A 1 275 ? 56.989 -17.329 -36.467 1.00 80.69 275 ASP A CA 1
ATOM 2231 C C . ASP A 1 275 ? 57.947 -16.421 -35.691 1.00 80.69 275 ASP A C 1
ATOM 2233 O O . ASP A 1 275 ? 57.766 -16.269 -34.486 1.00 80.69 275 ASP A O 1
ATOM 2237 N N . GLU A 1 276 ? 58.821 -15.677 -36.378 1.00 87.19 276 GLU A N 1
ATOM 2238 C CA . GLU A 1 276 ? 59.619 -14.602 -35.765 1.00 87.19 276 GLU A CA 1
ATOM 2239 C C . GLU A 1 276 ? 58.723 -13.531 -35.131 1.00 87.19 276 GLU A C 1
ATOM 2241 O O . GLU A 1 276 ? 58.990 -13.050 -34.035 1.00 87.19 276 GLU A O 1
ATOM 2246 N N . LEU A 1 277 ? 57.604 -13.177 -35.774 1.00 86.88 277 LEU A N 1
ATOM 2247 C CA . LEU A 1 277 ? 56.680 -12.186 -35.218 1.00 86.88 277 LEU A CA 1
ATOM 2248 C C . LEU A 1 277 ? 55.992 -12.683 -33.934 1.00 86.88 277 LEU A C 1
ATOM 2250 O O . LEU A 1 277 ? 55.737 -11.892 -33.024 1.00 86.88 277 LEU A O 1
ATOM 2254 N N . LYS A 1 278 ? 55.681 -13.984 -33.853 1.00 88.31 278 LYS A N 1
ATOM 2255 C CA . LYS A 1 278 ? 55.127 -14.604 -32.637 1.00 88.31 278 LYS A CA 1
ATOM 2256 C C . LYS A 1 278 ? 56.166 -14.645 -31.525 1.00 88.31 278 LYS A C 1
ATOM 2258 O O . LYS A 1 278 ? 55.810 -14.379 -30.382 1.00 88.31 278 LYS A O 1
ATOM 2263 N N . GLU A 1 279 ? 57.415 -14.949 -31.862 1.00 90.31 279 GLU A N 1
ATOM 2264 C CA . GLU A 1 279 ? 58.532 -14.980 -30.918 1.00 90.31 279 GLU A CA 1
ATOM 2265 C C . GLU A 1 279 ? 58.800 -13.580 -30.351 1.00 90.31 279 GLU A C 1
ATOM 2267 O O . GLU A 1 279 ? 58.747 -13.394 -29.139 1.00 90.31 279 GLU A O 1
ATOM 2272 N N . ILE A 1 280 ? 58.885 -12.558 -31.209 1.00 90.94 280 ILE A N 1
ATOM 2273 C CA . ILE A 1 280 ? 59.030 -11.152 -30.794 1.00 90.94 280 ILE A CA 1
ATOM 2274 C C . ILE A 1 280 ? 57.847 -10.694 -29.926 1.00 90.94 280 ILE A C 1
ATOM 2276 O O . ILE A 1 280 ? 58.023 -9.952 -28.959 1.00 90.94 280 ILE A O 1
ATOM 2280 N N . LEU A 1 281 ? 56.617 -11.112 -30.245 1.00 89.88 281 LEU A N 1
ATOM 2281 C CA . LEU A 1 281 ? 55.445 -10.789 -29.424 1.00 89.88 281 LEU A CA 1
ATOM 2282 C C . LEU A 1 281 ? 55.469 -11.499 -28.066 1.00 89.88 281 LEU A C 1
ATOM 2284 O O . LEU A 1 281 ? 55.056 -10.897 -27.071 1.00 89.88 281 LEU A O 1
ATOM 2288 N N . ALA A 1 282 ? 55.937 -12.746 -28.014 1.00 90.56 282 ALA A N 1
ATOM 2289 C CA . ALA A 1 282 ? 56.100 -13.493 -26.774 1.00 90.56 282 ALA A CA 1
ATOM 2290 C C . ALA A 1 282 ? 57.174 -12.848 -25.887 1.00 90.56 282 ALA A C 1
ATOM 2292 O O . ALA A 1 282 ? 56.878 -12.522 -24.737 1.00 90.56 282 ALA A O 1
ATOM 2293 N N . GLU A 1 283 ? 58.348 -12.543 -26.447 1.00 94.00 283 GLU A N 1
ATOM 2294 C CA . GLU A 1 283 ? 59.427 -11.826 -25.758 1.00 94.00 283 GLU A CA 1
ATOM 2295 C C . GLU A 1 283 ? 58.959 -10.455 -25.262 1.00 94.00 283 GLU A C 1
ATOM 2297 O O . GLU A 1 283 ? 59.179 -10.087 -24.107 1.00 94.00 283 GLU A O 1
ATOM 2302 N N . ARG A 1 284 ? 58.233 -9.698 -26.095 1.00 94.81 284 ARG A N 1
ATOM 2303 C CA . ARG A 1 284 ? 57.678 -8.403 -25.686 1.00 94.81 284 ARG A CA 1
ATOM 2304 C C . ARG A 1 284 ? 56.707 -8.549 -24.518 1.00 94.81 284 ARG A C 1
ATOM 2306 O O . ARG A 1 284 ? 56.719 -7.710 -23.617 1.00 94.81 284 ARG A O 1
ATOM 2313 N N . ASN A 1 285 ? 55.853 -9.570 -24.519 1.00 91.88 285 ASN A N 1
ATOM 2314 C CA . ASN A 1 285 ? 54.907 -9.802 -23.427 1.00 91.88 285 ASN A CA 1
ATOM 2315 C C . ASN A 1 285 ? 55.622 -10.220 -22.134 1.00 91.88 285 ASN A C 1
ATOM 2317 O O . ASN A 1 285 ? 55.260 -9.729 -21.065 1.00 91.88 285 ASN A O 1
ATOM 2321 N N . GLU A 1 286 ? 56.660 -11.050 -22.228 1.00 94.56 286 GLU A N 1
ATOM 2322 C CA . GLU A 1 286 ? 57.489 -11.453 -21.088 1.00 94.56 286 GLU A CA 1
ATOM 2323 C C . GLU A 1 286 ? 58.239 -10.258 -20.484 1.00 94.56 286 GLU A C 1
ATOM 2325 O O . GLU A 1 286 ? 58.179 -10.025 -19.276 1.00 94.56 286 GLU A O 1
ATOM 2330 N N . LEU A 1 287 ? 58.852 -9.420 -21.324 1.00 95.25 287 LEU A N 1
ATOM 2331 C CA . LEU A 1 287 ? 59.504 -8.186 -20.883 1.00 95.25 287 LEU A CA 1
ATOM 2332 C C . LEU A 1 287 ? 58.510 -7.203 -20.258 1.00 95.25 287 LEU A C 1
ATOM 2334 O O . LEU A 1 287 ? 58.831 -6.556 -19.265 1.00 95.25 287 LEU A O 1
ATOM 2338 N N . THR A 1 288 ? 57.289 -7.113 -20.791 1.00 95.75 288 THR A N 1
ATOM 2339 C CA . THR A 1 288 ? 56.232 -6.260 -20.221 1.00 95.75 288 THR A CA 1
ATOM 2340 C C . THR A 1 288 ? 55.825 -6.742 -18.826 1.00 95.75 288 THR A C 1
ATOM 2342 O O . THR A 1 288 ? 55.701 -5.930 -17.909 1.00 95.75 288 THR A O 1
ATOM 2345 N N . ALA A 1 289 ? 55.670 -8.057 -18.637 1.00 93.56 289 ALA A N 1
ATOM 2346 C CA . ALA A 1 289 ? 55.407 -8.639 -17.322 1.00 93.56 289 ALA A CA 1
ATOM 2347 C C . ALA A 1 289 ? 56.565 -8.359 -16.353 1.00 93.56 289 ALA A C 1
ATOM 2349 O O . ALA A 1 289 ? 56.337 -7.915 -15.227 1.00 93.56 289 ALA A O 1
ATOM 2350 N N . ARG A 1 290 ? 57.811 -8.513 -16.818 1.00 94.06 290 ARG A N 1
ATOM 2351 C CA . ARG A 1 290 ? 58.998 -8.263 -15.997 1.00 94.06 290 ARG A CA 1
ATOM 2352 C C . ARG A 1 290 ? 59.145 -6.798 -15.588 1.00 94.06 290 ARG A C 1
ATOM 2354 O O . ARG A 1 290 ? 59.515 -6.518 -14.450 1.00 94.06 290 ARG A O 1
ATOM 2361 N N . ILE A 1 291 ? 58.841 -5.866 -16.489 1.00 95.06 291 ILE A N 1
ATOM 2362 C CA . ILE A 1 291 ? 58.811 -4.431 -16.183 1.00 95.06 291 ILE A CA 1
ATOM 2363 C C . ILE A 1 291 ? 57.745 -4.148 -15.122 1.00 95.06 291 ILE A C 1
ATOM 2365 O O . ILE A 1 291 ? 58.049 -3.477 -14.142 1.00 95.06 291 ILE A O 1
ATOM 2369 N N . SER A 1 292 ? 56.543 -4.719 -15.252 1.00 92.56 292 SER A N 1
ATOM 2370 C CA . SER A 1 292 ? 55.476 -4.538 -14.260 1.00 92.56 292 SER A CA 1
ATOM 2371 C C . SER A 1 292 ? 55.868 -5.061 -12.870 1.00 92.56 292 SER A C 1
ATOM 2373 O O . SER A 1 292 ? 55.604 -4.404 -11.863 1.00 92.56 292 SER A O 1
ATOM 2375 N N . GLU A 1 293 ? 56.544 -6.209 -12.786 1.00 93.56 293 GLU A N 1
ATOM 2376 C CA . GLU A 1 293 ? 57.083 -6.731 -11.521 1.00 93.56 293 GLU A CA 1
ATOM 2377 C C . GLU A 1 293 ? 58.111 -5.781 -10.891 1.00 93.56 293 GLU A C 1
ATOM 2379 O O . GLU A 1 293 ? 58.016 -5.465 -9.704 1.00 93.56 293 GLU A O 1
ATOM 2384 N N . LEU A 1 294 ? 59.061 -5.281 -11.687 1.00 94.00 294 LEU A N 1
ATOM 2385 C CA . LEU A 1 294 ? 60.093 -4.353 -11.218 1.00 94.00 294 LEU A CA 1
ATOM 2386 C C . LEU A 1 294 ? 59.511 -2.998 -10.794 1.00 94.00 294 LEU A C 1
ATOM 2388 O O . LEU A 1 294 ? 59.959 -2.416 -9.806 1.00 94.00 294 LEU A O 1
ATOM 2392 N N . GLU A 1 295 ? 58.499 -2.497 -11.501 1.00 92.88 295 GLU A N 1
ATOM 2393 C CA . GLU A 1 295 ? 57.766 -1.287 -11.120 1.00 92.88 295 GLU A CA 1
ATOM 2394 C C . GLU A 1 295 ? 57.047 -1.469 -9.778 1.00 92.88 295 GLU A C 1
ATOM 2396 O O . GLU A 1 295 ? 57.131 -0.587 -8.919 1.00 92.88 295 GLU A O 1
ATOM 2401 N N . ASN A 1 296 ? 56.424 -2.630 -9.550 1.00 90.00 296 ASN A N 1
ATOM 2402 C CA . ASN A 1 296 ? 55.793 -2.971 -8.273 1.00 90.00 296 ASN A CA 1
ATOM 2403 C C . ASN A 1 296 ? 56.817 -3.055 -7.127 1.00 90.00 296 ASN A C 1
ATOM 2405 O O . ASN A 1 296 ? 56.570 -2.536 -6.034 1.00 90.00 296 ASN A O 1
ATOM 2409 N N . GLU A 1 297 ? 57.983 -3.667 -7.356 1.00 93.00 297 GLU A N 1
ATOM 2410 C CA . GLU A 1 297 ? 59.071 -3.701 -6.371 1.00 93.00 297 GLU A CA 1
ATOM 2411 C C . GLU A 1 297 ? 59.601 -2.295 -6.066 1.00 93.00 297 GLU A C 1
ATOM 2413 O O . GLU A 1 297 ? 59.722 -1.917 -4.899 1.00 93.00 297 GLU A O 1
ATOM 2418 N N . LEU A 1 298 ? 59.850 -1.474 -7.090 1.00 88.44 298 LEU A N 1
ATOM 2419 C CA . LEU A 1 298 ? 60.272 -0.081 -6.921 1.00 88.44 298 LEU A CA 1
ATOM 2420 C C . LEU A 1 298 ? 59.239 0.748 -6.156 1.00 88.44 298 LEU A C 1
ATOM 2422 O O . LEU A 1 298 ? 59.606 1.563 -5.307 1.00 88.44 298 LEU A O 1
ATOM 2426 N N . GLN A 1 299 ? 57.952 0.546 -6.428 1.00 89.50 299 GLN A N 1
ATOM 2427 C CA . GLN A 1 299 ? 56.872 1.217 -5.714 1.00 89.50 299 GLN A CA 1
ATOM 2428 C C . GLN A 1 299 ? 56.830 0.789 -4.243 1.00 89.50 299 GLN A C 1
ATOM 2430 O O . GLN A 1 299 ? 56.697 1.642 -3.362 1.00 89.50 299 GLN A O 1
ATOM 2435 N N . LYS A 1 300 ? 57.043 -0.502 -3.959 1.00 87.81 300 LYS A N 1
ATOM 2436 C CA . LYS A 1 300 ? 57.182 -1.024 -2.595 1.00 87.81 300 LYS A CA 1
ATOM 2437 C C . LYS A 1 300 ? 58.370 -0.395 -1.862 1.00 87.81 300 LYS A C 1
ATOM 2439 O O . LYS A 1 300 ? 58.205 0.042 -0.727 1.00 87.81 300 LYS A O 1
ATOM 2444 N N . TYR A 1 301 ? 59.538 -0.284 -2.496 1.00 87.31 301 TYR A N 1
ATOM 2445 C CA . TYR A 1 301 ? 60.711 0.355 -1.883 1.00 87.31 301 TYR A CA 1
ATOM 2446 C C . TYR A 1 301 ? 60.535 1.866 -1.678 1.00 87.31 301 TYR A C 1
ATOM 2448 O O . TYR A 1 301 ? 60.988 2.394 -0.665 1.00 87.31 301 TYR A O 1
ATOM 2456 N N . LYS A 1 302 ? 59.837 2.569 -2.582 1.00 85.00 302 LYS A N 1
ATOM 2457 C CA . LYS A 1 302 ? 59.478 3.986 -2.389 1.00 85.00 302 LYS A CA 1
ATOM 2458 C C . LYS A 1 302 ? 58.544 4.193 -1.195 1.00 85.00 302 LYS A C 1
ATOM 2460 O O . LYS A 1 302 ? 58.728 5.159 -0.466 1.00 85.00 302 LYS A O 1
ATOM 2465 N N . LEU A 1 303 ? 57.587 3.288 -0.986 1.00 77.19 303 LEU A N 1
ATOM 2466 C CA . LEU A 1 303 ? 56.678 3.310 0.167 1.00 77.19 303 LEU A CA 1
ATOM 2467 C C . LEU A 1 303 ? 57.375 2.947 1.488 1.00 77.19 303 LEU A C 1
ATOM 2469 O O . LEU A 1 303 ? 56.914 3.362 2.541 1.00 77.19 303 LEU A O 1
ATOM 2473 N N . MET A 1 304 ? 58.472 2.184 1.443 1.00 72.62 304 MET A N 1
ATOM 2474 C CA . MET A 1 304 ? 59.249 1.793 2.630 1.00 72.62 304 MET A CA 1
ATOM 2475 C C . MET A 1 304 ? 60.284 2.845 3.069 1.00 72.62 304 MET A C 1
ATOM 2477 O O . MET A 1 304 ? 60.805 2.745 4.175 1.00 72.62 304 MET A O 1
ATOM 2481 N N . ASN A 1 305 ? 60.590 3.821 2.206 1.00 61.91 305 ASN A N 1
ATOM 2482 C CA . ASN A 1 305 ? 61.551 4.907 2.446 1.00 61.91 305 ASN A CA 1
ATOM 2483 C C . ASN A 1 305 ? 60.873 6.283 2.656 1.00 61.91 305 ASN A C 1
ATOM 2485 O O . ASN A 1 305 ? 61.545 7.313 2.558 1.00 61.91 305 ASN A O 1
ATOM 2489 N N . GLN A 1 306 ? 59.561 6.303 2.917 1.00 51.41 306 GLN A N 1
ATOM 2490 C CA . GLN A 1 306 ? 58.804 7.448 3.447 1.00 51.41 306 GLN A CA 1
ATOM 2491 C C . GLN A 1 306 ? 58.449 7.191 4.910 1.00 51.41 306 GLN A C 1
ATOM 2493 O O . GLN A 1 306 ? 58.445 8.178 5.677 1.00 51.41 306 GLN A O 1
#

pLDDT: mean 84.27, std 16.58, range [36.75, 98.31]

Radius of gyration: 51.62 Å; chains: 1; bounding box: 111×50×144 Å